Protein AF-A0A2D4MGD4-F1 (afdb_monomer)

Secondary structure (DSSP, 8-state):
--SHHHHHHHHHHT-HHHHHHHHTSSSHHHHHHHHHHHHHHTTHHIIIIIHHHHHHHHHTHHHH--SSHHHHHHHHS-SS--GGGHHHHHHHHHSPTTHHHHHHHHHHHHHHHHHHHHHHHHHHHIIIIIIIIII-TT--HHHHHHHHHHHHHHHHHHHHHHHHHHHHHSTT-HHHHHHHH-

pLDDT: mean 83.29, std 11.33, range [44.53, 95.69]

Organism: NCBI:txid129469

InterPro domains:
  IPR001734 Sodium/solute symporter [PF00474] (2-181)
  IPR001734 Sodium/solute symporter [PS50283] (1-182)
  IPR001734 Sodium/solute symporter [TIGR00813] (1-181)
  IPR038377 Sodium/glucose symporter superfamily [G3DSA:1.20.1730.10] (1-182)

Mean predicted aligned error: 7.69 Å

Foldseek 3Di:
DPPVVVVVCCVCPVPLLNVVVLVPDPDVVRSVVVVVVVVVCVVVCCVPPVVQLVVLCVVPVQLWPDPAQVSQCVRCVFSQTDSVCSVLVSLVPPPDPPVSVVVVVVVVVVVVVVLVSVLLSVLVCCLVVPCCPPPNVPDDPVRSVVSSVVSSVVVVVVVVVCVVVVCPPHRPPVVVVVVVVD

Solvent-accessible surface area (backbone atoms only — not comparable to full-atom values): 10070 Å² total; per-residue (Å²): 131,75,64,65,57,56,54,46,49,41,53,64,70,65,30,56,60,50,42,50,60,48,70,69,36,94,41,72,70,56,31,55,50,49,53,53,50,49,58,59,56,62,58,45,52,53,65,72,47,50,47,53,35,56,50,26,49,68,78,38,36,88,74,38,58,59,90,46,49,72,58,21,38,75,70,61,73,14,54,68,40,32,70,84,51,30,54,62,52,43,44,68,74,73,43,57,88,67,58,36,57,51,52,53,50,50,51,53,51,51,51,50,56,51,50,53,44,51,44,52,38,53,22,47,48,45,35,53,66,41,41,30,65,74,76,36,77,84,64,49,75,70,54,46,54,50,53,24,54,52,46,36,55,53,50,52,54,52,53,62,68,44,49,64,57,53,51,70,75,57,21,59,45,63,72,58,55,53,62,77,75,105

Nearest PDB structures (foldseek):
  8hg7-assembly1_A  TM=9.434E-01  e=9.161E-12  Homo sapiens
  8hez-assembly1_A  TM=9.471E-01  e=4.199E-11  Homo sapiens
  8hb0-assembly1_A  TM=9.474E-01  e=4.700E-11  Homo sapiens
  7ynk-assembly1_A  TM=8.479E-01  e=3.969E-11  Homo sapiens
  8hin-assembly1_A  TM=8.269E-01  e=1.297E-10  Homo sapiens

Sequence (182 aa):
ILGQTPASVWYWCADQVIVQRVLAAKNIAHAKGSTLMAGFLKLLPMFLIVVPGMISRILFADDIVCINPEHCMKVCGSRAGCSNIAYPRLVMNLVPVGLRGLMMAVMIAALMSDLDSIFNSASTIFTLDIYKLLIRKNASSRELMIVGRVFVAFMVVISIAWVPIIVEMQGGQMYLYIQEVA

Structure (mmCIF, N/CA/C/O backbone):
data_AF-A0A2D4MGD4-F1
#
_entry.id   AF-A0A2D4MGD4-F1
#
loop_
_atom_site.group_PDB
_atom_site.id
_atom_site.type_symbol
_atom_site.label_atom_id
_atom_site.label_alt_id
_atom_site.label_comp_id
_atom_site.label_asym_id
_atom_site.label_entity_id
_atom_site.label_seq_id
_atom_site.pdbx_PDB_ins_code
_atom_site.Cartn_x
_atom_site.Cartn_y
_atom_site.Cartn_z
_atom_site.occupancy
_atom_site.B_iso_or_equiv
_atom_site.auth_seq_id
_atom_site.auth_comp_id
_atom_site.auth_asym_id
_atom_site.auth_atom_id
_atom_site.pdbx_PDB_model_num
ATOM 1 N N . ILE A 1 1 ? 7.289 22.714 0.660 1.00 44.53 1 ILE A N 1
ATOM 2 C CA . ILE A 1 1 ? 8.012 22.783 1.959 1.00 44.53 1 ILE A CA 1
ATOM 3 C C . ILE A 1 1 ? 7.088 22.453 3.137 1.00 44.53 1 ILE A C 1
ATOM 5 O O . ILE A 1 1 ? 7.483 21.650 3.964 1.00 44.53 1 ILE A O 1
ATOM 9 N N . LEU A 1 2 ? 5.846 22.959 3.170 1.00 45.75 2 LEU A N 1
ATOM 10 C CA . LEU A 1 2 ? 4.841 22.587 4.185 1.00 45.75 2 LEU A CA 1
ATOM 11 C C . LEU A 1 2 ? 3.841 21.495 3.752 1.00 45.75 2 LEU A C 1
ATOM 13 O O . LEU A 1 2 ? 2.960 21.188 4.527 1.00 45.75 2 LEU A O 1
ATOM 17 N N . GLY A 1 3 ? 3.918 20.934 2.537 1.00 54.75 3 GLY A N 1
ATOM 18 C CA . GLY A 1 3 ? 2.903 19.986 2.030 1.00 54.75 3 GLY A CA 1
ATOM 19 C C . GLY A 1 3 ? 3.168 18.516 2.373 1.00 54.75 3 GLY A C 1
ATOM 20 O O . GLY A 1 3 ? 2.266 17.795 2.782 1.00 54.75 3 GLY A O 1
ATOM 21 N N . GLN A 1 4 ? 4.426 18.067 2.283 1.00 66.88 4 GLN A N 1
ATOM 22 C CA . GLN A 1 4 ? 4.761 16.679 2.625 1.00 66.88 4 GLN A CA 1
ATOM 23 C C . GLN A 1 4 ? 4.783 16.411 4.131 1.00 66.88 4 GLN A C 1
ATOM 25 O O . GLN A 1 4 ? 4.581 15.272 4.540 1.00 66.88 4 GLN A O 1
ATOM 30 N N . THR A 1 5 ? 5.017 17.421 4.972 1.00 75.31 5 THR A N 1
ATOM 31 C CA . THR A 1 5 ? 5.070 17.233 6.427 1.00 75.31 5 THR A CA 1
ATOM 32 C C . THR A 1 5 ? 3.690 16.929 7.037 1.00 75.31 5 THR A C 1
ATOM 34 O O . THR A 1 5 ? 3.618 15.943 7.767 1.00 75.31 5 THR A O 1
ATOM 37 N N . PRO A 1 6 ? 2.580 17.625 6.701 1.00 81.56 6 PRO A N 1
ATOM 38 C CA . PRO A 1 6 ? 1.227 17.229 7.092 1.00 81.56 6 PRO A CA 1
ATOM 39 C C . PRO A 1 6 ? 0.839 15.849 6.573 1.00 81.56 6 PRO A C 1
ATOM 41 O O . PRO A 1 6 ? 0.362 15.036 7.357 1.00 81.56 6 PRO A O 1
ATOM 44 N N . ALA A 1 7 ? 1.105 15.552 5.296 1.00 80.06 7 ALA A N 1
ATOM 45 C CA . ALA A 1 7 ? 0.808 14.243 4.716 1.00 80.06 7 ALA A CA 1
ATOM 46 C C . ALA A 1 7 ? 1.576 13.118 5.428 1.00 80.06 7 ALA A C 1
ATOM 48 O O . ALA A 1 7 ? 1.026 12.055 5.702 1.00 80.06 7 ALA A O 1
ATOM 49 N N . SER A 1 8 ? 2.832 13.373 5.807 1.00 82.56 8 SER A N 1
ATOM 50 C CA . SER A 1 8 ? 3.635 12.428 6.587 1.00 82.56 8 SER A CA 1
ATOM 51 C C . SER A 1 8 ? 3.080 12.245 7.997 1.00 82.56 8 SER A C 1
ATOM 53 O O . SER A 1 8 ? 2.970 11.117 8.462 1.00 82.56 8 SER A O 1
ATOM 55 N N . VAL A 1 9 ? 2.707 13.327 8.687 1.00 86.00 9 VAL A N 1
ATOM 56 C CA . VAL A 1 9 ? 2.106 13.231 10.028 1.00 86.00 9 VAL A CA 1
ATOM 57 C C . VAL A 1 9 ? 0.782 12.475 9.967 1.00 86.00 9 VAL A C 1
ATOM 59 O O . VAL A 1 9 ? 0.551 11.603 10.798 1.00 86.00 9 VAL A O 1
ATOM 62 N N . TRP A 1 10 ? -0.055 12.745 8.966 1.00 87.19 10 TRP A N 1
ATOM 63 C CA . TRP A 1 10 ? -1.290 12.001 8.744 1.00 87.19 10 TRP A CA 1
ATOM 64 C C . TRP A 1 10 ? -1.007 10.513 8.510 1.00 87.19 10 TRP A C 1
ATOM 66 O O . TRP A 1 10 ? -1.532 9.670 9.233 1.00 87.19 10 TRP A O 1
ATOM 76 N N . TYR A 1 11 ? -0.095 10.187 7.593 1.00 85.75 11 TYR A N 1
ATOM 77 C CA . TYR A 1 11 ? 0.257 8.804 7.284 1.00 85.75 11 TYR A CA 1
ATOM 78 C C . TYR A 1 11 ? 0.806 8.052 8.507 1.00 85.75 11 TYR A C 1
ATOM 80 O O . TYR A 1 11 ? 0.412 6.926 8.767 1.00 85.75 11 TYR A O 1
ATOM 88 N N . TRP A 1 12 ? 1.693 8.656 9.304 1.00 86.06 12 TRP A N 1
ATOM 89 C CA . TRP A 1 12 ? 2.335 7.957 10.427 1.00 86.06 12 TRP A CA 1
ATOM 90 C C . TRP A 1 12 ? 1.532 7.969 11.731 1.00 86.06 12 TRP A C 1
ATOM 92 O O . TRP A 1 12 ? 1.707 7.062 12.546 1.00 86.06 12 TRP A O 1
ATOM 102 N N . CYS A 1 13 ? 0.688 8.979 11.947 1.00 86.50 13 CYS A N 1
ATOM 103 C CA . CYS A 1 13 ? -0.013 9.175 13.219 1.00 86.50 13 CYS A CA 1
ATOM 104 C C . CYS A 1 13 ? -1.528 8.967 13.131 1.00 86.50 13 CYS A C 1
ATOM 106 O O . CYS A 1 13 ? -2.144 8.714 14.164 1.00 86.50 13 CYS A O 1
ATOM 108 N N . ALA A 1 14 ? -2.129 9.102 11.947 1.00 86.94 14 ALA A N 1
ATOM 109 C CA . ALA A 1 14 ? -3.576 9.006 11.751 1.00 86.94 14 ALA A CA 1
ATOM 110 C C . ALA A 1 14 ? -3.993 7.817 10.873 1.00 86.94 14 ALA A C 1
ATOM 112 O O . ALA A 1 14 ? -5.154 7.414 10.932 1.00 86.94 14 ALA A O 1
ATOM 113 N N . ASP A 1 15 ? -3.075 7.220 10.104 1.00 89.56 15 ASP A N 1
ATOM 114 C CA . ASP A 1 15 ? -3.372 5.981 9.388 1.00 89.56 15 ASP A CA 1
ATOM 115 C C . ASP A 1 15 ? -3.532 4.824 10.376 1.00 89.56 15 ASP A C 1
ATOM 117 O O . ASP A 1 15 ? -2.604 4.395 11.077 1.00 89.56 15 ASP A O 1
ATOM 121 N N . GLN A 1 16 ? -4.744 4.287 10.389 1.00 88.06 16 GLN A N 1
ATOM 122 C CA . GLN A 1 16 ? -5.137 3.208 11.266 1.00 88.06 16 GLN A CA 1
ATOM 123 C C . GLN A 1 16 ? -4.294 1.940 11.056 1.00 88.06 16 GLN A C 1
ATOM 125 O O . GLN A 1 16 ? -4.040 1.222 12.025 1.00 88.06 16 GLN A O 1
ATOM 130 N N . VAL A 1 17 ? -3.776 1.678 9.850 1.00 90.56 17 VAL A N 1
ATOM 131 C CA . VAL A 1 17 ? -2.896 0.520 9.606 1.00 90.56 17 VAL A CA 1
ATOM 132 C C . VAL A 1 17 ? -1.622 0.606 10.453 1.00 90.56 17 VAL A C 1
ATOM 134 O O . VAL A 1 17 ? -1.156 -0.396 11.003 1.00 90.56 17 VAL A O 1
ATOM 137 N N . ILE A 1 18 ? -1.054 1.805 10.586 1.00 90.50 18 ILE A N 1
ATOM 138 C CA . ILE A 1 18 ? 0.187 2.031 11.335 1.00 90.50 18 ILE A CA 1
ATOM 139 C C . ILE A 1 18 ? -0.103 2.112 12.829 1.00 90.50 18 ILE A C 1
ATOM 141 O O . ILE A 1 18 ? 0.577 1.456 13.626 1.00 90.50 18 ILE A O 1
ATOM 145 N N . VAL A 1 19 ? -1.141 2.858 13.207 1.00 90.88 19 VAL A N 1
ATOM 146 C CA . VA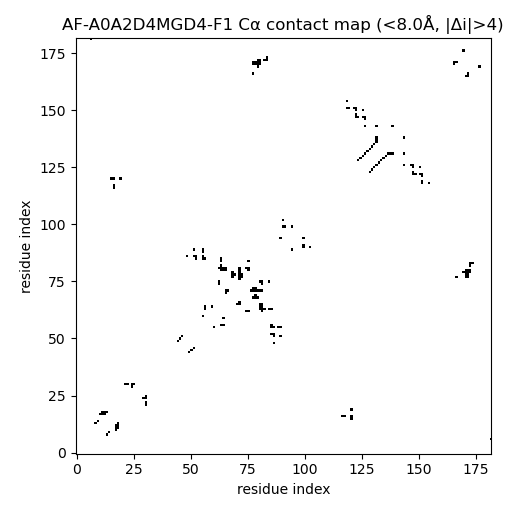L A 1 19 ? -1.548 3.026 14.607 1.00 90.88 19 VAL A CA 1
ATOM 147 C C . VAL A 1 19 ? -1.856 1.671 15.249 1.00 90.88 19 VAL A C 1
ATOM 149 O O . VAL A 1 19 ? -1.366 1.388 16.344 1.00 90.88 19 VAL A O 1
ATOM 152 N N . GLN A 1 20 ? -2.564 0.778 14.550 1.00 90.06 20 GLN A N 1
ATOM 153 C CA . GLN A 1 20 ? -2.864 -0.567 15.054 1.00 90.06 20 GLN A CA 1
ATOM 154 C C . GLN A 1 20 ? -1.606 -1.391 15.357 1.00 90.06 20 GLN A C 1
ATOM 156 O O . GLN A 1 20 ? -1.559 -2.082 16.376 1.00 90.06 20 GLN A O 1
ATOM 161 N N . ARG A 1 21 ? -0.558 -1.293 14.527 1.00 90.31 21 ARG A N 1
ATOM 162 C CA . ARG A 1 21 ? 0.711 -2.012 14.751 1.00 90.31 21 ARG A CA 1
ATOM 163 C C . ARG A 1 21 ? 1.438 -1.517 16.003 1.00 90.31 21 ARG A C 1
ATOM 165 O O . ARG A 1 21 ? 2.057 -2.314 16.704 1.00 90.31 21 ARG A O 1
ATOM 172 N N . VAL A 1 22 ? 1.346 -0.221 16.302 1.00 91.31 22 VAL A N 1
ATOM 173 C CA . VAL A 1 22 ? 1.932 0.373 17.514 1.00 91.31 22 VAL A CA 1
ATOM 174 C C . VAL A 1 22 ? 1.118 0.004 18.758 1.00 91.31 22 VAL A C 1
ATOM 176 O O . VAL A 1 22 ? 1.705 -0.336 19.784 1.00 91.31 22 VAL A O 1
ATOM 179 N N . LEU A 1 23 ? -0.216 0.005 18.667 1.00 90.12 23 LEU A N 1
ATOM 180 C CA . LEU A 1 23 ? -1.110 -0.379 19.769 1.00 90.12 23 LEU A CA 1
ATOM 181 C C . LEU A 1 23 ? -1.030 -1.873 20.116 1.00 90.12 23 LEU A C 1
ATOM 183 O O . LEU A 1 23 ? -1.233 -2.244 21.269 1.00 90.12 23 LEU A O 1
ATOM 187 N N . ALA A 1 24 ? -0.697 -2.723 19.143 1.00 91.25 24 ALA A N 1
ATOM 188 C CA . ALA A 1 24 ? -0.462 -4.149 19.358 1.00 91.25 24 ALA A CA 1
ATOM 189 C C . ALA A 1 24 ? 0.904 -4.459 20.008 1.00 91.25 24 ALA A C 1
ATOM 191 O O . ALA A 1 24 ? 1.195 -5.618 20.316 1.00 91.25 24 ALA A O 1
ATOM 192 N N . ALA A 1 25 ? 1.769 -3.458 20.213 1.00 92.62 25 ALA A N 1
ATOM 193 C CA . ALA A 1 25 ? 3.065 -3.663 20.846 1.00 92.62 25 ALA A CA 1
ATOM 194 C C . ALA A 1 25 ? 2.911 -4.026 22.331 1.00 92.62 25 ALA A C 1
ATOM 196 O O . ALA A 1 25 ? 2.132 -3.424 23.063 1.00 92.62 25 ALA A O 1
ATOM 197 N N . LYS A 1 26 ? 3.738 -4.967 22.804 1.00 92.56 26 LYS A N 1
ATOM 198 C CA . LYS A 1 26 ? 3.681 -5.468 24.187 1.00 92.56 26 LYS A CA 1
ATOM 199 C C . LYS A 1 26 ? 3.845 -4.364 25.239 1.00 92.56 26 LYS A C 1
ATOM 201 O O . LYS A 1 26 ? 3.155 -4.387 26.245 1.00 92.56 26 LYS A O 1
ATOM 206 N N . ASN A 1 27 ? 4.776 -3.434 25.008 1.00 95.69 27 ASN A N 1
ATOM 207 C CA . ASN A 1 27 ? 5.129 -2.345 25.923 1.00 95.69 27 ASN A CA 1
ATOM 208 C C . ASN A 1 27 ? 5.481 -1.075 25.131 1.00 95.69 27 ASN A C 1
ATOM 210 O O . ASN A 1 27 ? 5.949 -1.159 23.993 1.00 95.69 27 ASN A O 1
ATOM 214 N N . ILE A 1 28 ? 5.416 0.093 25.782 1.00 94.00 28 ILE A N 1
ATOM 215 C CA . ILE A 1 28 ? 5.813 1.388 25.192 1.00 94.00 28 ILE A CA 1
ATOM 216 C C . ILE A 1 28 ? 7.276 1.380 24.719 1.00 94.00 28 ILE A C 1
ATOM 218 O O . ILE A 1 28 ? 7.596 1.970 23.691 1.00 94.00 28 ILE A O 1
ATOM 222 N N . ALA A 1 29 ? 8.173 0.689 25.430 1.00 95.25 29 ALA A N 1
ATOM 223 C CA . ALA A 1 29 ? 9.570 0.557 25.011 1.00 95.25 29 ALA A CA 1
ATOM 224 C C . ALA A 1 29 ? 9.704 -0.178 23.663 1.00 95.25 29 ALA A C 1
ATOM 226 O O . ALA A 1 29 ? 10.466 0.258 22.803 1.00 95.25 29 ALA A O 1
ATOM 227 N N . HIS A 1 30 ? 8.919 -1.241 23.443 1.00 94.25 30 HIS A N 1
ATOM 228 C CA . HIS A 1 30 ? 8.889 -1.952 22.162 1.00 94.25 30 HIS A CA 1
ATOM 229 C C . HIS A 1 30 ? 8.244 -1.113 21.060 1.00 94.25 30 HIS A C 1
ATOM 231 O O . HIS A 1 30 ? 8.753 -1.117 19.945 1.00 94.25 30 HIS A O 1
ATOM 237 N N . ALA A 1 31 ? 7.187 -0.359 21.374 1.00 93.62 31 ALA A N 1
ATOM 238 C CA . ALA A 1 31 ? 6.571 0.583 20.442 1.00 93.62 31 ALA A CA 1
ATOM 239 C C . ALA A 1 31 ? 7.555 1.675 19.986 1.00 93.62 31 ALA A C 1
ATOM 241 O O . ALA A 1 31 ? 7.686 1.937 18.797 1.00 93.62 31 ALA A O 1
ATOM 242 N N . LYS A 1 32 ? 8.304 2.286 20.913 1.00 92.25 32 LYS A N 1
ATOM 243 C CA . LYS A 1 32 ? 9.331 3.289 20.577 1.00 92.25 32 LYS A CA 1
ATOM 244 C C . LYS A 1 32 ? 10.503 2.681 19.804 1.00 92.25 32 LYS A C 1
ATOM 246 O O . LYS A 1 32 ? 11.010 3.287 18.867 1.00 92.25 32 LYS A O 1
ATOM 251 N N . GLY A 1 33 ? 10.937 1.482 20.191 1.00 94.19 33 GLY A N 1
ATOM 252 C CA . GLY A 1 33 ? 11.991 0.763 19.477 1.00 94.19 33 GLY A CA 1
ATOM 253 C C . GLY A 1 33 ? 11.582 0.402 18.048 1.00 94.19 33 GLY A C 1
ATOM 254 O O . GLY A 1 33 ? 12.377 0.576 17.126 1.00 94.19 33 GLY A O 1
ATOM 255 N N . SER A 1 34 ? 10.337 -0.046 17.843 1.00 92.69 34 SER A N 1
ATOM 256 C CA . SER A 1 34 ? 9.832 -0.406 16.516 1.00 92.69 34 SER A CA 1
ATOM 257 C C . SER A 1 34 ? 9.672 0.810 15.610 1.00 92.69 34 SER A C 1
ATOM 259 O O . SER A 1 34 ? 10.029 0.717 14.437 1.00 92.69 34 SER A O 1
ATOM 261 N N . THR A 1 35 ? 9.223 1.960 16.126 1.00 91.25 35 THR A N 1
ATOM 262 C CA . THR A 1 35 ? 9.120 3.187 15.320 1.00 91.25 35 THR A CA 1
ATOM 263 C C . THR A 1 35 ? 10.487 3.738 14.920 1.00 91.25 35 THR A C 1
ATOM 265 O O . THR A 1 35 ? 10.664 4.118 13.763 1.00 91.25 35 THR A O 1
ATOM 268 N N . LEU A 1 36 ? 11.481 3.715 15.817 1.00 93.38 36 LEU A N 1
ATOM 269 C CA . LEU A 1 36 ? 12.858 4.106 15.483 1.00 93.38 36 LEU A CA 1
ATOM 270 C C . LEU A 1 36 ? 13.477 3.169 14.437 1.00 93.38 36 LEU A C 1
ATOM 272 O O . LEU A 1 36 ? 14.048 3.636 13.450 1.00 93.38 36 LEU A O 1
ATOM 276 N N . MET A 1 37 ? 13.318 1.855 14.616 1.00 93.81 37 MET A N 1
ATOM 277 C CA . MET A 1 37 ? 13.792 0.862 13.649 1.00 93.81 37 MET A CA 1
ATOM 278 C C . MET A 1 37 ? 13.104 1.032 12.289 1.00 93.81 37 MET A C 1
ATOM 280 O O . MET A 1 37 ? 13.767 1.009 11.254 1.00 93.81 37 MET A O 1
ATOM 284 N N . ALA A 1 38 ? 11.787 1.251 12.272 1.00 91.00 38 ALA A N 1
ATOM 285 C CA . ALA A 1 38 ? 11.036 1.491 11.043 1.00 91.00 38 ALA A CA 1
ATOM 286 C C . ALA A 1 38 ? 11.523 2.754 10.317 1.00 91.00 38 ALA A C 1
ATOM 288 O O . ALA A 1 38 ? 11.686 2.721 9.097 1.00 91.00 38 ALA A O 1
ATOM 289 N N . GLY A 1 39 ? 11.807 3.833 11.055 1.00 90.44 39 GLY A N 1
ATOM 290 C CA . GLY A 1 39 ? 12.395 5.055 10.504 1.00 90.44 39 GLY A CA 1
ATOM 291 C C . GLY A 1 39 ? 13.755 4.806 9.849 1.00 90.44 39 GLY A C 1
ATOM 292 O O . GLY A 1 39 ? 13.976 5.236 8.719 1.00 90.44 39 GLY A O 1
ATOM 293 N N . PHE A 1 40 ? 14.633 4.043 10.508 1.00 93.06 40 PHE A N 1
ATOM 294 C CA . PHE A 1 40 ? 15.937 3.673 9.953 1.00 93.06 40 PHE A CA 1
ATOM 295 C C . PHE A 1 40 ? 15.812 2.804 8.690 1.00 93.06 40 PHE A C 1
ATOM 297 O O . PHE A 1 40 ? 16.420 3.104 7.662 1.00 93.06 40 PHE A O 1
ATOM 304 N N . LEU A 1 41 ? 14.971 1.765 8.720 1.00 93.06 41 LEU A N 1
ATOM 305 C CA . LEU A 1 41 ? 14.749 0.881 7.568 1.00 93.06 41 LEU A CA 1
ATOM 306 C C . LEU A 1 41 ? 14.118 1.610 6.373 1.00 93.06 41 LEU A C 1
ATOM 308 O O . LEU A 1 41 ? 14.313 1.193 5.231 1.00 93.06 41 LEU A O 1
ATOM 312 N N . LYS A 1 42 ? 13.410 2.724 6.596 1.00 88.88 42 LYS A N 1
ATOM 313 C CA . LYS A 1 42 ? 12.821 3.549 5.528 1.00 88.88 42 LYS A CA 1
ATOM 314 C C . LYS A 1 42 ? 13.865 4.260 4.657 1.00 88.88 42 LYS A C 1
ATOM 316 O O . LYS A 1 42 ? 13.510 4.764 3.594 1.00 88.88 42 LYS A O 1
ATOM 321 N N . LEU A 1 43 ? 15.139 4.258 5.054 1.00 90.56 43 LEU A N 1
ATOM 322 C CA . LEU A 1 43 ? 16.243 4.710 4.204 1.00 90.56 43 LEU A CA 1
ATOM 323 C C . LEU A 1 43 ? 16.557 3.705 3.079 1.00 90.56 43 LEU A C 1
ATOM 325 O O . LEU A 1 43 ? 17.037 4.098 2.018 1.00 90.56 43 LEU A O 1
ATOM 329 N N . LEU A 1 44 ? 16.253 2.415 3.272 1.00 92.25 44 LEU A N 1
ATOM 330 C CA . LEU A 1 44 ? 16.592 1.350 2.320 1.00 92.25 44 LEU A CA 1
ATOM 331 C C . LEU A 1 44 ? 15.838 1.421 0.980 1.00 92.25 44 LEU A C 1
ATOM 333 O O . LEU A 1 44 ? 16.489 1.228 -0.047 1.00 92.25 44 LEU A O 1
ATOM 337 N N . PRO A 1 45 ? 14.519 1.711 0.919 1.00 89.94 45 PRO A N 1
ATOM 338 C CA . PRO A 1 45 ? 13.783 1.821 -0.343 1.00 89.94 45 PRO A CA 1
ATOM 339 C C . PRO A 1 45 ? 14.412 2.769 -1.368 1.00 89.94 45 PRO A C 1
ATOM 341 O O . PRO A 1 45 ? 14.333 2.506 -2.567 1.00 89.94 45 PRO A O 1
ATOM 344 N N . MET A 1 46 ? 15.084 3.834 -0.921 1.00 88.75 46 MET A N 1
ATOM 345 C CA . MET A 1 46 ? 15.802 4.732 -1.827 1.00 88.75 46 MET A CA 1
ATOM 346 C C . MET A 1 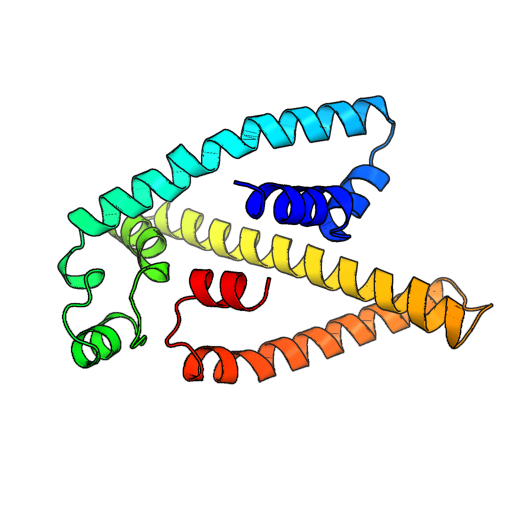46 ? 16.879 3.976 -2.622 1.00 88.75 46 MET A C 1
ATOM 348 O O . MET A 1 46 ? 16.959 4.087 -3.843 1.00 88.75 46 MET A O 1
ATOM 352 N N . PHE A 1 47 ? 17.666 3.139 -1.950 1.00 90.44 47 PHE A N 1
ATOM 353 C CA . PHE A 1 47 ? 18.746 2.381 -2.581 1.00 90.44 47 PHE A CA 1
ATOM 354 C C . PHE A 1 47 ? 18.261 1.101 -3.269 1.00 90.44 47 PHE A C 1
ATOM 356 O O . PHE A 1 47 ? 18.811 0.718 -4.294 1.00 90.44 47 PHE A O 1
ATOM 363 N N . LEU A 1 48 ? 17.235 0.439 -2.728 1.00 87.62 48 LEU A N 1
ATOM 364 C CA . LEU A 1 48 ? 16.786 -0.874 -3.207 1.00 87.62 48 LEU A CA 1
ATOM 365 C C . LEU A 1 48 ? 15.677 -0.812 -4.262 1.00 87.62 48 LEU A C 1
ATOM 367 O O . LEU A 1 48 ? 15.492 -1.779 -4.998 1.00 87.62 48 LEU A O 1
ATOM 371 N N . ILE A 1 49 ? 14.926 0.289 -4.333 1.00 86.50 49 ILE A N 1
ATOM 372 C CA . ILE A 1 49 ? 13.774 0.423 -5.236 1.00 86.50 49 ILE A CA 1
ATOM 373 C C . ILE A 1 49 ? 13.991 1.583 -6.206 1.00 86.50 49 ILE A C 1
ATOM 375 O O . ILE A 1 49 ? 13.917 1.381 -7.419 1.00 86.50 49 ILE A O 1
ATOM 379 N N . VAL A 1 50 ? 14.309 2.783 -5.703 1.00 87.44 50 VAL A N 1
ATOM 380 C CA . VAL A 1 50 ? 14.428 3.980 -6.556 1.00 87.44 50 VAL A CA 1
ATOM 381 C C . VAL A 1 50 ? 15.641 3.887 -7.479 1.00 87.44 50 VAL A C 1
ATOM 383 O O . VAL A 1 50 ? 15.493 4.049 -8.690 1.00 87.44 50 VAL A O 1
ATOM 386 N N . VAL A 1 51 ? 16.827 3.571 -6.945 1.00 88.69 51 VAL A N 1
ATOM 387 C CA . VAL A 1 51 ? 18.049 3.449 -7.761 1.00 88.69 51 VAL A CA 1
ATOM 388 C C . VAL A 1 51 ? 17.906 2.379 -8.860 1.00 88.69 51 VAL A C 1
ATOM 390 O O . VAL A 1 51 ? 18.120 2.722 -10.025 1.00 88.69 51 VAL A O 1
ATOM 393 N N . PRO A 1 52 ? 17.462 1.135 -8.580 1.00 86.25 52 PRO A N 1
ATOM 394 C CA . PRO A 1 52 ? 17.205 0.151 -9.633 1.00 86.25 52 PRO A CA 1
ATOM 395 C C . PRO A 1 52 ? 16.131 0.588 -10.632 1.00 86.25 52 PRO A C 1
ATOM 397 O O . PRO A 1 52 ? 16.267 0.317 -11.823 1.00 86.25 52 PRO A O 1
ATOM 400 N N . GLY A 1 53 ? 15.095 1.307 -10.187 1.00 85.12 53 GLY A N 1
ATOM 401 C CA . GLY A 1 53 ? 14.088 1.886 -11.080 1.00 85.12 53 GLY A CA 1
ATOM 402 C C . GLY A 1 53 ? 14.683 2.883 -12.081 1.00 85.12 53 GLY A C 1
ATOM 403 O O . GLY A 1 53 ? 14.364 2.828 -13.269 1.00 85.12 53 GLY A O 1
ATOM 404 N N . MET A 1 54 ? 15.601 3.746 -11.633 1.00 85.75 54 MET A N 1
ATOM 405 C CA . MET A 1 54 ? 16.311 4.678 -12.519 1.00 85.75 54 MET A CA 1
ATOM 406 C C . MET A 1 54 ? 17.269 3.960 -13.475 1.00 85.75 54 MET A C 1
ATOM 408 O O . MET A 1 54 ? 17.324 4.310 -14.652 1.00 85.75 54 MET A O 1
ATOM 412 N N . ILE A 1 55 ? 17.986 2.935 -12.999 1.00 86.19 55 ILE A N 1
ATOM 413 C CA . ILE A 1 55 ? 18.866 2.110 -13.844 1.00 86.19 55 ILE A CA 1
ATOM 414 C C . ILE A 1 55 ? 18.048 1.406 -14.935 1.00 86.19 55 ILE A C 1
ATOM 416 O O . ILE A 1 55 ? 18.450 1.398 -16.097 1.00 86.19 55 ILE A O 1
ATOM 420 N N . SER A 1 56 ? 16.872 0.878 -14.581 1.00 83.94 56 SER A N 1
ATOM 421 C CA . SER A 1 56 ? 15.961 0.211 -15.518 1.00 83.94 56 SER A CA 1
ATOM 422 C C . SER A 1 56 ? 15.571 1.121 -16.687 1.00 83.94 56 SER A C 1
ATOM 424 O O . SER A 1 56 ? 15.581 0.679 -17.832 1.00 83.94 56 SER A O 1
ATOM 426 N N . ARG A 1 57 ? 15.341 2.418 -16.434 1.00 78.75 57 ARG A N 1
ATOM 427 C CA . ARG A 1 57 ? 15.015 3.404 -17.481 1.00 78.75 57 ARG A CA 1
ATOM 428 C C . ARG A 1 57 ? 16.121 3.573 -18.529 1.00 78.75 57 ARG A C 1
ATOM 430 O O . ARG A 1 57 ? 15.814 3.891 -19.672 1.00 78.75 57 ARG A O 1
ATOM 437 N N . ILE A 1 58 ? 17.384 3.396 -18.142 1.00 83.56 58 ILE A N 1
ATOM 438 C CA . ILE A 1 58 ? 18.531 3.500 -19.055 1.00 83.56 58 ILE A CA 1
ATOM 439 C C . ILE A 1 58 ? 18.751 2.167 -19.778 1.00 83.56 58 ILE A C 1
ATOM 441 O O . ILE A 1 58 ? 19.007 2.154 -20.977 1.00 83.56 58 ILE A O 1
ATOM 445 N N . LEU A 1 59 ? 18.637 1.047 -19.058 1.00 83.38 59 LEU A N 1
ATOM 446 C CA . LEU A 1 59 ? 18.925 -0.285 -19.593 1.00 83.38 59 LEU A CA 1
ATOM 447 C C . LEU A 1 59 ? 17.826 -0.812 -20.531 1.00 83.38 59 LEU A C 1
ATOM 449 O O . LEU A 1 59 ? 18.122 -1.532 -21.478 1.00 83.38 59 LEU A O 1
ATOM 453 N N . PHE A 1 60 ? 16.570 -0.441 -20.277 1.00 79.81 60 PHE A N 1
ATOM 454 C CA . PHE A 1 60 ? 15.393 -0.849 -21.048 1.00 79.81 60 PHE A CA 1
ATOM 455 C C . PHE A 1 60 ? 14.653 0.381 -21.582 1.00 79.81 60 PHE A C 1
ATOM 457 O O . PHE A 1 60 ? 13.452 0.548 -21.367 1.00 79.81 60 PHE A O 1
ATOM 464 N N . ALA A 1 61 ? 15.390 1.268 -22.254 1.00 73.50 61 ALA A N 1
ATOM 465 C CA . ALA A 1 61 ? 14.836 2.502 -22.800 1.00 73.50 61 ALA A CA 1
ATOM 466 C C . ALA A 1 61 ? 13.683 2.228 -23.780 1.00 73.50 61 ALA A C 1
ATOM 468 O O . ALA A 1 61 ? 12.645 2.870 -23.673 1.00 73.50 61 ALA A O 1
ATOM 469 N N . ASP A 1 62 ? 13.811 1.220 -24.645 1.00 68.56 62 ASP A N 1
ATOM 470 C CA . ASP A 1 62 ? 12.793 0.892 -25.653 1.00 68.56 62 ASP A CA 1
ATOM 471 C C . ASP A 1 62 ? 11.484 0.349 -25.049 1.00 68.56 62 ASP A C 1
ATOM 473 O O . ASP A 1 62 ? 10.408 0.576 -25.595 1.00 68.56 62 ASP A O 1
ATOM 477 N N . ASP A 1 63 ? 11.557 -0.319 -23.891 1.00 67.62 63 ASP A N 1
ATOM 478 C CA . ASP A 1 63 ? 10.388 -0.901 -23.214 1.00 67.62 63 ASP A CA 1
ATOM 479 C C . ASP A 1 63 ? 9.722 0.078 -22.218 1.00 67.62 63 ASP A C 1
ATOM 481 O O . ASP A 1 63 ? 8.567 -0.106 -21.828 1.00 67.62 63 ASP A O 1
ATOM 485 N N . ILE A 1 64 ? 10.455 1.090 -21.734 1.00 68.94 64 ILE A N 1
ATOM 486 C CA . ILE A 1 64 ? 10.026 1.946 -20.609 1.00 68.94 64 ILE A CA 1
ATOM 487 C C . ILE A 1 64 ? 9.826 3.407 -21.036 1.00 68.94 64 ILE A C 1
ATOM 489 O O . ILE A 1 64 ? 8.993 4.111 -20.452 1.00 68.94 64 ILE A O 1
ATOM 493 N N . VAL A 1 65 ? 10.563 3.891 -22.039 1.00 67.75 65 VAL A N 1
ATOM 494 C CA . VAL A 1 65 ? 10.465 5.275 -22.517 1.00 67.75 65 VAL A CA 1
ATOM 495 C C . VAL A 1 65 ? 9.346 5.381 -23.547 1.00 67.75 65 VAL A C 1
ATOM 497 O O . VAL A 1 65 ? 9.492 5.037 -24.714 1.00 67.75 65 VAL A O 1
ATOM 500 N N . CYS A 1 66 ? 8.212 5.929 -23.116 1.00 67.12 66 CYS A N 1
ATOM 501 C CA . CYS A 1 66 ? 7.125 6.262 -24.026 1.00 67.12 66 CYS A CA 1
ATOM 502 C C . CYS A 1 66 ? 7.412 7.582 -24.742 1.00 67.12 66 CYS A C 1
ATOM 504 O O . CYS A 1 66 ? 7.367 8.646 -24.128 1.00 67.12 66 CYS A O 1
ATOM 506 N N . ILE A 1 67 ? 7.678 7.503 -26.047 1.00 69.12 67 ILE A N 1
ATOM 507 C CA . ILE A 1 67 ? 7.800 8.677 -26.925 1.00 69.12 67 ILE A CA 1
ATOM 508 C C . ILE A 1 67 ? 6.407 9.129 -27.394 1.00 69.12 67 ILE A C 1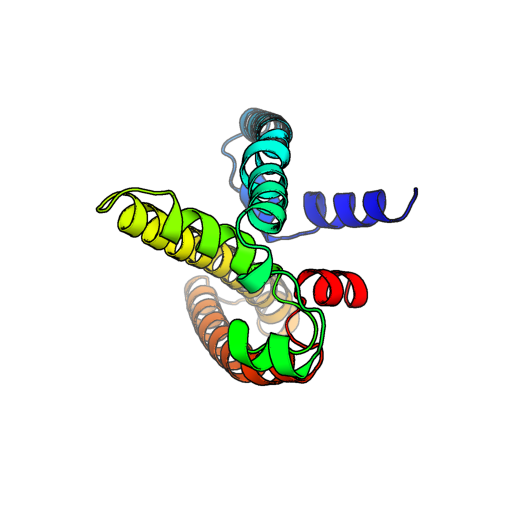
ATOM 510 O O . ILE A 1 67 ? 6.129 10.322 -27.412 1.00 69.12 67 ILE A O 1
ATOM 514 N N . ASN A 1 68 ? 5.517 8.172 -27.710 1.00 69.25 68 ASN A N 1
ATOM 515 C CA . ASN A 1 68 ? 4.155 8.417 -28.202 1.00 69.25 68 ASN A CA 1
ATOM 516 C C . ASN A 1 68 ? 3.098 7.565 -27.459 1.00 69.25 68 ASN A C 1
ATOM 518 O O . ASN A 1 68 ? 3.385 6.410 -27.121 1.00 69.25 68 ASN A O 1
ATOM 522 N N . PRO A 1 69 ? 1.851 8.058 -27.280 1.00 66.25 69 PRO A N 1
ATOM 523 C CA . PRO A 1 69 ? 0.777 7.335 -26.580 1.00 66.25 69 PRO A CA 1
ATOM 524 C C . PRO A 1 69 ? 0.406 5.983 -27.213 1.00 66.25 69 PRO A C 1
ATOM 526 O O . PRO A 1 69 ? 0.085 5.027 -26.509 1.00 66.25 69 PRO A O 1
ATOM 529 N N . GLU A 1 70 ? 0.483 5.874 -28.544 1.00 70.25 70 GLU A N 1
ATOM 530 C CA . GLU A 1 70 ? 0.208 4.625 -29.272 1.00 70.25 70 GLU A CA 1
ATOM 531 C C . GLU A 1 70 ? 1.298 3.565 -29.067 1.00 70.25 70 GLU A C 1
ATOM 533 O O . GLU A 1 70 ? 1.004 2.372 -28.992 1.00 70.25 70 GLU A O 1
ATOM 538 N N . HIS A 1 71 ? 2.556 3.996 -28.937 1.00 71.25 71 HIS A N 1
ATOM 539 C CA . HIS A 1 71 ? 3.676 3.110 -28.620 1.00 71.25 71 HIS A CA 1
ATOM 540 C C . HIS A 1 71 ? 3.545 2.589 -27.181 1.00 71.25 71 HIS A C 1
ATOM 542 O O . HIS A 1 71 ? 3.679 1.393 -26.933 1.00 71.25 71 HIS A O 1
ATOM 548 N N . CYS A 1 72 ? 3.181 3.474 -26.250 1.00 69.56 72 CYS A N 1
ATOM 549 C CA . CYS A 1 72 ? 2.982 3.149 -24.836 1.00 69.56 72 CYS A CA 1
ATOM 550 C C . CYS A 1 72 ? 1.870 2.093 -24.635 1.00 69.56 72 CYS A C 1
ATOM 552 O O . CYS A 1 72 ? 2.035 1.131 -23.881 1.00 69.56 72 CYS A O 1
ATOM 554 N N . MET A 1 73 ? 0.779 2.185 -25.409 1.00 70.69 73 MET A N 1
ATOM 555 C CA . MET A 1 73 ? -0.284 1.170 -25.413 1.00 70.69 73 MET A CA 1
ATOM 556 C C . MET A 1 73 ? 0.179 -0.207 -25.892 1.00 70.69 73 MET A C 1
ATOM 558 O O . MET A 1 73 ? -0.267 -1.210 -25.341 1.00 70.69 73 MET A O 1
ATOM 562 N N . LYS A 1 74 ? 1.062 -0.277 -26.895 1.00 69.62 74 LYS A N 1
ATOM 563 C CA . LYS A 1 74 ? 1.564 -1.559 -27.418 1.00 69.62 74 LYS A CA 1
ATOM 564 C C . LYS A 1 74 ? 2.515 -2.262 -26.452 1.00 69.62 74 LYS A C 1
ATOM 566 O O . LYS A 1 74 ? 2.522 -3.487 -26.413 1.00 69.62 74 LYS A O 1
ATOM 571 N N . VAL A 1 75 ? 3.307 -1.501 -25.697 1.00 67.94 75 VAL A N 1
ATOM 572 C CA . VAL A 1 75 ? 4.372 -2.050 -24.844 1.00 67.94 75 VAL A CA 1
ATOM 573 C C . VAL A 1 75 ? 3.890 -2.338 -23.422 1.00 67.94 75 VAL A C 1
ATOM 575 O O . VAL A 1 75 ? 4.186 -3.402 -22.883 1.00 67.94 75 VAL A O 1
ATOM 578 N N . CYS A 1 76 ? 3.126 -1.427 -22.809 1.00 68.25 76 CYS A N 1
ATOM 579 C CA . CYS A 1 76 ? 2.724 -1.555 -21.403 1.00 68.25 76 CYS A CA 1
ATOM 580 C C . CYS A 1 76 ? 1.219 -1.417 -21.144 1.00 68.25 76 CYS A C 1
ATOM 582 O O . CYS A 1 76 ? 0.808 -1.410 -19.984 1.00 68.25 76 CYS A O 1
ATOM 584 N N . GLY A 1 77 ? 0.389 -1.317 -22.190 1.00 68.31 77 GLY A N 1
ATOM 585 C CA . GLY A 1 77 ? -1.071 -1.231 -22.044 1.00 68.31 77 GLY A CA 1
ATOM 586 C C . GLY A 1 77 ? -1.552 0.048 -21.351 1.00 68.31 77 GLY A C 1
ATOM 587 O O . GLY A 1 77 ? -2.656 0.086 -20.819 1.00 68.31 77 GLY A O 1
ATOM 588 N N . SER A 1 78 ? -0.715 1.086 -21.333 1.00 66.81 78 SER A N 1
ATOM 589 C CA . SER A 1 78 ? -0.938 2.339 -20.618 1.00 66.81 78 SER A CA 1
ATOM 590 C C . SER A 1 78 ? -0.620 3.508 -21.549 1.00 66.81 78 SER A C 1
ATOM 592 O O . SER A 1 78 ? 0.436 3.526 -22.173 1.00 66.81 78 SER A O 1
ATOM 594 N N . ARG A 1 79 ? -1.528 4.488 -21.673 1.00 59.91 79 ARG A N 1
ATOM 595 C CA . ARG A 1 79 ? -1.317 5.680 -22.524 1.00 59.91 79 ARG A CA 1
ATOM 596 C C . ARG A 1 79 ? -0.435 6.745 -21.870 1.00 59.91 79 ARG A C 1
ATOM 598 O O . ARG A 1 79 ? 0.158 7.531 -22.602 1.00 59.91 79 ARG A O 1
ATOM 605 N N . ALA A 1 80 ? -0.362 6.792 -20.536 1.00 60.84 80 ALA A N 1
ATOM 606 C CA . ALA A 1 80 ? 0.310 7.878 -19.816 1.00 60.84 80 ALA A CA 1
ATOM 607 C C . ALA A 1 80 ? 1.746 7.536 -19.377 1.00 60.84 80 ALA A C 1
ATOM 609 O O . ALA A 1 80 ? 2.533 8.441 -19.110 1.00 60.84 80 ALA A O 1
ATOM 610 N N . GLY A 1 81 ? 2.134 6.256 -19.338 1.00 65.75 81 GLY A N 1
ATOM 611 C CA . GLY A 1 81 ? 3.533 5.869 -19.121 1.00 65.75 81 GLY A CA 1
ATOM 612 C C . GLY A 1 81 ? 3.738 4.441 -18.616 1.00 65.75 81 GLY A C 1
ATOM 613 O O . GLY A 1 81 ? 2.852 3.852 -17.996 1.00 65.75 81 GLY A O 1
ATOM 614 N N . CYS A 1 82 ? 4.950 3.917 -18.820 1.00 72.62 82 CYS A N 1
ATOM 615 C CA . CYS A 1 82 ? 5.350 2.559 -18.433 1.00 72.62 82 CYS A CA 1
ATOM 616 C C . CYS A 1 82 ? 6.154 2.488 -17.113 1.00 72.62 82 CYS A C 1
ATOM 618 O O . CYS A 1 82 ? 6.868 1.520 -16.859 1.00 72.62 82 CYS A O 1
ATOM 620 N N . SER A 1 83 ? 6.058 3.489 -16.231 1.00 73.81 83 SER A N 1
ATOM 621 C CA . SER A 1 83 ? 6.896 3.559 -15.019 1.00 73.81 83 SER A CA 1
ATOM 622 C C . SER A 1 83 ? 6.680 2.392 -14.041 1.00 73.81 83 SER A C 1
ATOM 624 O O . SER A 1 83 ? 7.632 1.940 -13.409 1.00 73.81 83 SER A O 1
ATOM 626 N N . ASN A 1 84 ? 5.457 1.858 -13.937 1.00 76.25 84 ASN A N 1
ATOM 627 C CA . ASN A 1 84 ? 5.137 0.785 -12.981 1.00 76.25 84 ASN A CA 1
ATOM 628 C C . ASN A 1 84 ? 5.784 -0.560 -13.347 1.00 76.25 84 ASN A C 1
ATOM 630 O O . ASN A 1 84 ? 6.029 -1.386 -12.469 1.00 76.25 84 ASN A O 1
ATOM 634 N N . ILE A 1 85 ? 6.078 -0.790 -14.633 1.00 78.25 85 ILE A N 1
ATOM 635 C CA . ILE A 1 85 ? 6.685 -2.047 -15.095 1.00 78.25 85 ILE A CA 1
ATOM 636 C C . ILE A 1 85 ? 8.213 -2.048 -14.972 1.00 78.25 85 ILE A C 1
ATOM 638 O O . ILE A 1 85 ? 8.830 -3.100 -15.128 1.00 78.25 85 ILE A O 1
ATOM 642 N N . ALA A 1 86 ? 8.831 -0.912 -14.632 1.00 81.88 86 ALA A N 1
ATOM 643 C CA . ALA A 1 86 ? 10.284 -0.757 -14.621 1.00 81.88 86 ALA A CA 1
ATOM 644 C C . ALA A 1 86 ? 10.995 -1.732 -13.665 1.00 81.88 86 ALA A C 1
ATOM 646 O O . ALA A 1 86 ? 12.000 -2.340 -14.040 1.00 81.88 86 ALA A O 1
ATOM 647 N N . TYR A 1 87 ? 10.472 -1.914 -12.448 1.00 83.19 87 TYR A N 1
ATOM 648 C CA . TYR A 1 87 ? 11.066 -2.818 -11.457 1.00 83.19 87 TYR A CA 1
ATOM 649 C C . TYR A 1 87 ? 10.844 -4.305 -11.801 1.00 83.19 87 TYR A C 1
ATOM 651 O O . TYR A 1 87 ? 11.830 -5.043 -11.877 1.00 83.19 87 TYR A O 1
ATOM 659 N N . PRO A 1 88 ? 9.612 -4.765 -12.119 1.00 83.62 88 PRO A N 1
ATOM 660 C CA . PRO A 1 88 ? 9.395 -6.131 -12.602 1.00 83.62 88 PRO A CA 1
ATOM 661 C C . PRO A 1 88 ? 10.229 -6.482 -13.840 1.00 83.62 88 PRO A C 1
ATOM 663 O O . PRO A 1 88 ? 10.749 -7.595 -13.942 1.00 83.62 88 PRO A O 1
ATOM 666 N N . ARG A 1 89 ? 10.397 -5.537 -14.777 1.00 83.56 89 ARG A N 1
ATOM 667 C CA . ARG A 1 89 ? 11.171 -5.761 -16.005 1.00 83.56 89 ARG A CA 1
ATOM 668 C C . ARG A 1 89 ? 12.650 -5.988 -15.717 1.00 83.56 89 ARG A C 1
ATOM 670 O O . ARG A 1 89 ? 13.254 -6.874 -16.320 1.00 83.56 89 ARG A O 1
ATOM 677 N N . LEU A 1 90 ? 13.203 -5.255 -14.753 1.00 85.19 90 LEU A N 1
ATOM 678 C CA . LEU A 1 90 ? 14.577 -5.435 -14.298 1.00 85.19 90 LEU A CA 1
ATOM 679 C C . LEU A 1 90 ? 14.775 -6.816 -13.657 1.00 85.19 90 LEU A C 1
ATOM 681 O O . LEU A 1 90 ? 15.696 -7.544 -14.026 1.00 85.19 90 LEU A O 1
ATOM 685 N N . VAL A 1 91 ? 13.861 -7.212 -12.766 1.00 85.56 91 VAL A N 1
ATOM 686 C CA . VAL A 1 91 ? 13.891 -8.533 -12.119 1.00 85.56 91 VAL A CA 1
ATOM 687 C C . VAL A 1 91 ? 13.831 -9.652 -13.159 1.00 85.56 91 VAL A C 1
ATOM 689 O O . VAL A 1 91 ? 14.582 -10.618 -13.078 1.00 85.56 91 VAL A O 1
ATOM 692 N N . MET A 1 92 ? 12.969 -9.533 -14.166 1.00 84.31 92 MET A N 1
ATOM 693 C CA . MET A 1 92 ? 12.784 -10.610 -15.138 1.00 84.31 92 MET A CA 1
ATOM 694 C C . MET A 1 92 ? 13.943 -10.806 -16.118 1.00 84.31 92 MET A C 1
ATOM 696 O O . MET A 1 92 ? 14.090 -11.920 -16.624 1.00 84.31 92 MET A O 1
ATOM 700 N N . ASN A 1 93 ? 14.747 -9.771 -16.365 1.00 85.50 93 ASN A N 1
ATOM 701 C CA . ASN A 1 93 ? 15.861 -9.827 -17.313 1.00 85.50 93 ASN A CA 1
ATOM 702 C C . ASN A 1 93 ? 17.236 -10.005 -16.650 1.00 85.50 93 ASN A C 1
ATOM 704 O O . ASN A 1 93 ? 18.117 -10.590 -17.271 1.00 85.50 93 ASN A O 1
ATOM 708 N N . LEU A 1 94 ? 17.436 -9.524 -15.416 1.00 86.12 94 LEU A N 1
ATOM 709 C CA . LEU A 1 94 ? 18.739 -9.601 -14.736 1.00 86.12 94 LEU A CA 1
ATOM 710 C C . LEU A 1 94 ? 18.854 -10.762 -13.742 1.00 86.12 94 LEU A C 1
ATOM 712 O O . LEU A 1 94 ? 19.963 -11.201 -13.444 1.00 86.12 94 LEU A O 1
ATOM 716 N N . VAL A 1 95 ? 17.738 -11.251 -13.194 1.00 88.31 95 VAL A N 1
ATOM 717 C CA . VAL A 1 95 ? 17.767 -12.276 -12.142 1.00 88.31 95 VAL A CA 1
ATOM 718 C C . VAL A 1 95 ? 17.780 -13.678 -12.766 1.00 88.31 95 VAL A C 1
ATOM 720 O O . VAL A 1 95 ? 16.963 -13.957 -13.649 1.00 88.31 95 VAL A O 1
ATOM 723 N N . PRO A 1 96 ? 18.658 -14.589 -12.301 1.00 90.88 96 PRO A N 1
ATOM 724 C CA . PRO A 1 96 ? 18.754 -15.937 -12.846 1.00 90.88 96 PRO A CA 1
ATOM 725 C C . PRO A 1 96 ? 17.474 -16.753 -12.630 1.00 90.88 96 PRO A C 1
ATOM 727 O O . PRO A 1 96 ? 16.651 -16.486 -11.743 1.00 90.88 96 PRO A O 1
ATOM 730 N N . VAL A 1 97 ? 17.330 -17.796 -13.448 1.00 88.62 97 VAL A N 1
ATOM 731 C CA . VAL A 1 97 ? 16.251 -18.782 -13.328 1.00 88.62 97 VAL A CA 1
ATOM 732 C C . VAL A 1 97 ? 16.233 -19.390 -11.919 1.00 88.62 97 VAL A C 1
ATOM 734 O O . VAL A 1 97 ? 17.270 -19.577 -11.290 1.00 88.62 97 VAL A O 1
ATOM 737 N N . GLY A 1 98 ? 15.038 -19.627 -11.377 1.00 86.88 98 GLY A N 1
ATOM 738 C CA . GLY A 1 98 ? 14.84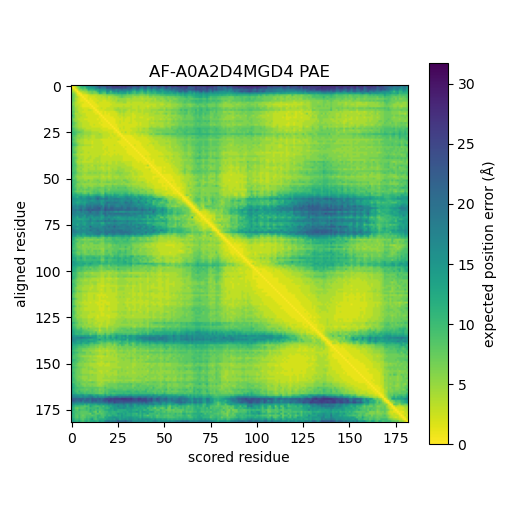0 -19.958 -9.961 1.00 86.88 98 GLY A CA 1
ATOM 739 C C . GLY A 1 98 ? 14.642 -18.713 -9.092 1.00 86.88 98 GLY A C 1
ATOM 740 O O . GLY A 1 98 ? 13.545 -18.503 -8.571 1.00 86.88 98 GLY A O 1
ATOM 741 N N . LEU A 1 99 ? 15.642 -17.828 -9.005 1.00 88.75 99 LEU A N 1
ATOM 742 C CA . LEU A 1 99 ? 15.546 -16.613 -8.180 1.00 88.75 99 LEU A CA 1
ATOM 743 C C . LEU A 1 99 ? 14.513 -15.615 -8.735 1.00 88.75 99 LEU A C 1
ATOM 745 O O . LEU A 1 99 ? 13.825 -14.945 -7.967 1.00 88.75 99 LEU A O 1
ATOM 749 N N . ARG A 1 100 ? 14.313 -15.585 -10.060 1.00 87.88 100 ARG A N 1
ATOM 750 C CA . ARG A 1 100 ? 13.234 -14.814 -10.706 1.00 87.88 100 ARG A CA 1
ATOM 751 C C . ARG A 1 100 ? 11.844 -15.222 -10.203 1.00 87.88 100 ARG A C 1
ATOM 753 O O . ARG A 1 100 ? 11.005 -14.359 -9.959 1.00 87.88 100 ARG A O 1
ATOM 760 N N . GLY A 1 101 ? 11.607 -16.526 -10.037 1.00 88.19 101 GLY A N 1
ATOM 761 C CA . GLY A 1 101 ? 10.347 -17.051 -9.506 1.00 88.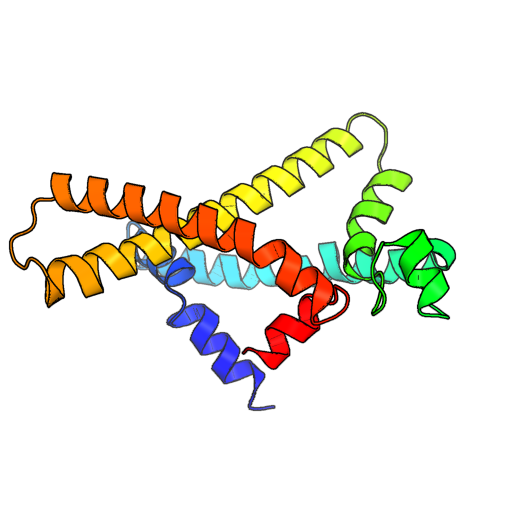19 101 GLY A CA 1
ATOM 762 C C . GLY A 1 101 ? 10.158 -16.692 -8.034 1.00 88.19 101 GLY A C 1
ATOM 763 O O . GLY A 1 101 ? 9.079 -16.251 -7.647 1.00 88.19 101 GLY A O 1
ATOM 764 N N . LEU A 1 102 ? 11.232 -16.790 -7.241 1.00 91.94 102 LEU A N 1
ATOM 765 C CA . LEU A 1 102 ? 11.218 -16.381 -5.836 1.00 91.94 102 LEU A CA 1
ATOM 766 C C . LEU A 1 102 ? 10.872 -14.894 -5.685 1.00 91.94 102 LEU A C 1
ATOM 768 O O . LEU A 1 102 ? 10.003 -14.550 -4.892 1.00 91.94 102 LEU A O 1
ATOM 772 N N . MET A 1 103 ? 11.494 -14.021 -6.480 1.00 90.06 103 MET A N 1
ATOM 773 C CA . MET A 1 103 ? 11.214 -12.582 -6.447 1.00 90.06 103 MET A CA 1
ATOM 774 C C . MET A 1 103 ? 9.755 -12.269 -6.798 1.00 90.06 103 MET A C 1
ATOM 776 O O . MET A 1 103 ? 9.114 -11.493 -6.095 1.00 90.06 103 MET A O 1
ATOM 780 N N . MET A 1 104 ? 9.197 -12.912 -7.829 1.00 88.31 104 MET A N 1
ATOM 781 C CA . MET A 1 104 ? 7.782 -12.740 -8.181 1.00 88.31 104 MET A CA 1
ATOM 782 C C . MET A 1 104 ? 6.843 -13.209 -7.064 1.00 88.31 104 MET A C 1
ATOM 784 O O . MET A 1 104 ? 5.866 -12.527 -6.756 1.00 88.31 104 MET A O 1
ATOM 788 N N . ALA A 1 105 ? 7.154 -14.336 -6.421 1.00 92.06 105 ALA A N 1
ATOM 789 C CA . ALA A 1 105 ? 6.379 -14.828 -5.286 1.00 92.06 105 ALA A CA 1
ATOM 790 C C . ALA A 1 105 ? 6.430 -13.853 -4.098 1.00 92.06 105 ALA A C 1
ATOM 792 O O . ALA A 1 105 ? 5.390 -13.550 -3.518 1.00 92.06 105 ALA A O 1
ATOM 793 N N . VAL A 1 106 ? 7.611 -13.308 -3.777 1.00 92.25 106 VAL A N 1
ATOM 794 C CA . VAL A 1 106 ? 7.782 -12.302 -2.713 1.00 92.25 106 VAL A CA 1
ATOM 795 C C . VAL A 1 106 ? 6.981 -11.037 -3.013 1.00 92.25 106 VAL A C 1
ATOM 797 O O . VAL A 1 106 ? 6.343 -10.501 -2.112 1.00 92.25 106 VAL A O 1
ATOM 800 N N . MET A 1 107 ? 6.960 -10.579 -4.266 1.00 90.50 107 MET A N 1
ATOM 801 C CA . MET A 1 107 ? 6.170 -9.409 -4.660 1.00 90.50 107 MET A CA 1
ATOM 802 C C . MET A 1 107 ? 4.670 -9.633 -4.450 1.00 90.50 107 MET A C 1
ATOM 804 O O . MET A 1 107 ? 4.004 -8.781 -3.868 1.00 90.50 107 MET A O 1
ATOM 808 N N . ILE A 1 108 ? 4.141 -10.786 -4.869 1.00 91.75 108 ILE A N 1
ATOM 809 C CA . ILE A 1 108 ? 2.725 -11.121 -4.659 1.00 91.75 108 ILE A CA 1
ATOM 810 C C . ILE A 1 108 ? 2.424 -11.262 -3.163 1.00 91.75 108 ILE A C 1
ATOM 812 O O . ILE A 1 108 ? 1.421 -10.735 -2.691 1.00 91.75 108 ILE A O 1
ATOM 816 N N . ALA A 1 109 ? 3.299 -11.923 -2.401 1.00 94.12 109 ALA A N 1
ATOM 817 C CA . ALA A 1 109 ? 3.134 -12.084 -0.958 1.00 94.12 109 ALA A CA 1
ATOM 818 C C . ALA A 1 109 ? 3.138 -10.736 -0.216 1.00 94.12 109 ALA A C 1
ATOM 820 O O . ALA A 1 109 ? 2.316 -10.527 0.675 1.00 94.12 109 ALA A O 1
ATOM 821 N N . ALA A 1 110 ? 4.018 -9.808 -0.606 1.00 92.12 110 ALA A N 1
ATOM 822 C CA . ALA A 1 110 ? 4.053 -8.456 -0.056 1.00 92.12 110 ALA A CA 1
ATOM 823 C C . ALA A 1 110 ? 2.745 -7.702 -0.343 1.00 92.12 110 ALA A C 1
ATOM 825 O O . ALA A 1 110 ? 2.150 -7.145 0.576 1.00 92.12 110 ALA A O 1
ATOM 826 N N . LEU A 1 111 ? 2.248 -7.772 -1.584 1.00 91.75 111 LEU A N 1
ATOM 827 C CA . LEU A 1 111 ? 0.965 -7.170 -1.962 1.00 91.75 111 LEU A CA 1
ATOM 828 C C . LEU A 1 111 ? -0.202 -7.740 -1.144 1.00 91.75 111 LEU A C 1
ATOM 830 O O . LEU A 1 111 ? -1.033 -6.976 -0.662 1.00 91.75 111 LEU A O 1
ATOM 834 N N . MET A 1 112 ? -0.253 -9.061 -0.945 1.00 93.62 112 MET A N 1
ATOM 835 C CA . MET A 1 112 ? -1.297 -9.690 -0.125 1.00 93.62 112 MET A CA 1
ATOM 836 C C . MET A 1 112 ? -1.228 -9.222 1.332 1.00 93.62 112 MET A C 1
ATOM 838 O O . MET A 1 112 ? -2.248 -8.845 1.897 1.00 93.62 112 MET A O 1
ATOM 842 N N . SER A 1 113 ? -0.025 -9.137 1.911 1.00 93.75 113 SER A N 1
ATOM 843 C CA . SER A 1 113 ? 0.168 -8.641 3.281 1.00 93.75 113 SER A CA 1
ATOM 844 C C . SER A 1 113 ? -0.291 -7.187 3.468 1.00 93.75 113 SER A C 1
ATOM 846 O O . SER A 1 113 ? -0.787 -6.823 4.544 1.00 93.75 113 SER A O 1
ATOM 848 N N . ASP A 1 114 ? -0.095 -6.340 2.458 1.00 92.38 114 ASP A N 1
ATOM 849 C CA . ASP A 1 114 ? -0.536 -4.945 2.497 1.00 92.38 114 ASP A CA 1
ATOM 850 C C . ASP A 1 114 ? -2.062 -4.845 2.359 1.00 92.38 114 ASP A C 1
ATOM 852 O O . ASP A 1 114 ? -2.703 -4.149 3.152 1.00 92.38 114 ASP A O 1
ATOM 856 N N . LEU A 1 115 ? -2.659 -5.600 1.430 1.00 92.19 115 LEU A N 1
ATOM 857 C CA . LEU A 1 115 ? -4.115 -5.674 1.264 1.00 92.19 115 LEU A CA 1
ATOM 858 C C . LEU A 1 115 ? -4.810 -6.190 2.529 1.00 92.19 115 LEU A C 1
ATOM 860 O O . LEU A 1 115 ? -5.779 -5.578 2.983 1.00 92.19 115 LEU A O 1
ATOM 864 N N . ASP A 1 116 ? -4.286 -7.252 3.142 1.00 92.12 116 ASP A N 1
ATOM 865 C CA . ASP A 1 116 ? -4.804 -7.802 4.398 1.00 92.12 116 ASP A CA 1
ATOM 866 C C . ASP A 1 116 ? -4.801 -6.745 5.512 1.00 92.12 116 ASP A C 1
ATOM 868 O O . ASP A 1 116 ? -5.782 -6.593 6.247 1.00 92.12 116 ASP A O 1
ATOM 872 N N . SER A 1 117 ? -3.720 -5.962 5.610 1.00 92.50 117 SER A N 1
ATOM 873 C CA . SER A 1 117 ? -3.596 -4.885 6.599 1.00 92.50 117 SER A CA 1
ATOM 874 C C . SER A 1 117 ? -4.633 -3.775 6.371 1.00 92.50 117 SER A C 1
ATOM 876 O O . SER A 1 117 ? -5.273 -3.329 7.328 1.00 92.50 117 SER A O 1
ATOM 878 N N . ILE A 1 118 ? -4.829 -3.350 5.117 1.00 92.31 118 ILE A N 1
ATOM 879 C CA . ILE A 1 118 ? -5.784 -2.293 4.744 1.00 92.31 118 ILE A CA 1
ATOM 880 C C . ILE A 1 118 ? -7.223 -2.747 5.006 1.00 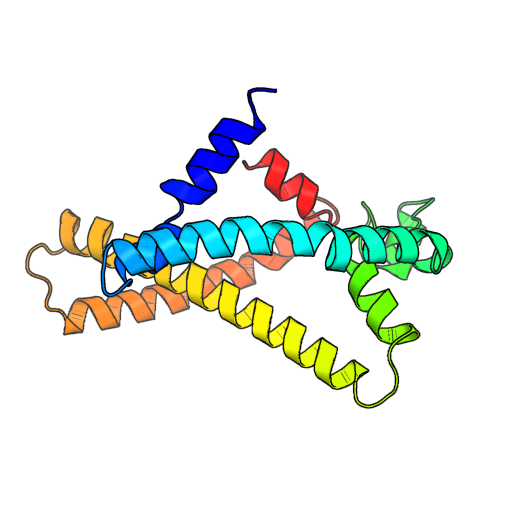92.31 118 ILE A C 1
ATOM 882 O O . ILE A 1 118 ? -7.980 -2.040 5.677 1.00 92.31 118 ILE A O 1
ATOM 886 N N . PHE A 1 119 ? -7.607 -3.937 4.534 1.00 93.75 119 PHE A N 1
ATOM 887 C CA . PHE A 1 119 ? -8.966 -4.445 4.720 1.00 93.75 119 PHE A CA 1
ATOM 888 C C . PHE A 1 119 ? -9.293 -4.700 6.193 1.00 93.75 119 PHE A C 1
ATOM 890 O O . PHE A 1 119 ? -10.393 -4.373 6.645 1.00 93.75 119 PHE A O 1
ATOM 897 N N . ASN A 1 120 ? -8.341 -5.219 6.972 1.00 92.19 120 ASN A N 1
ATOM 89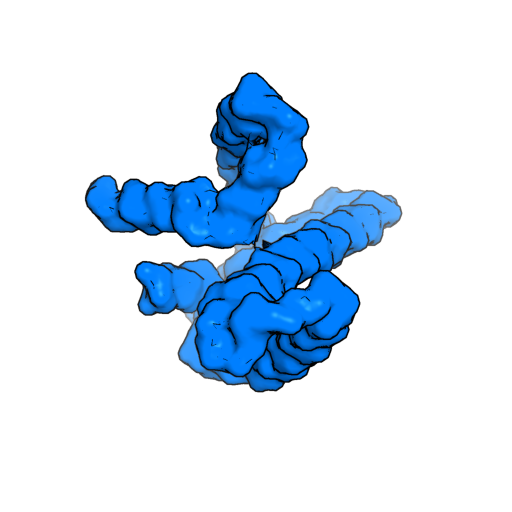8 C CA . ASN A 1 120 ? -8.534 -5.418 8.407 1.00 92.19 120 ASN A CA 1
ATOM 899 C C . ASN A 1 120 ? -8.704 -4.088 9.160 1.00 92.19 120 ASN A C 1
ATOM 901 O O . ASN A 1 120 ? -9.573 -3.963 10.030 1.00 92.19 120 ASN A O 1
ATOM 905 N N . SER A 1 121 ? -7.908 -3.082 8.801 1.00 93.06 121 SER A N 1
ATOM 906 C CA . SER A 1 121 ? -8.008 -1.735 9.359 1.00 93.06 121 SER A CA 1
ATOM 907 C C . SER A 1 121 ? -9.376 -1.102 9.063 1.00 93.06 121 SER A C 1
ATOM 909 O O . SER A 1 121 ? -10.089 -0.711 9.992 1.00 93.06 121 SER A O 1
ATOM 911 N N . ALA A 1 122 ? -9.811 -1.123 7.798 1.00 92.56 122 ALA A N 1
ATOM 912 C CA . ALA A 1 122 ? -11.111 -0.596 7.377 1.00 92.56 122 ALA A CA 1
ATOM 913 C C . ALA A 1 122 ? -12.292 -1.335 8.032 1.00 92.56 122 ALA A C 1
ATOM 915 O O . ALA A 1 122 ? -13.244 -0.710 8.501 1.00 92.56 122 ALA A O 1
ATOM 916 N N . SER A 1 123 ? -12.206 -2.664 8.143 1.00 93.44 123 SER A N 1
ATOM 917 C CA . SER A 1 123 ? -13.188 -3.478 8.868 1.00 93.44 123 SER A CA 1
ATOM 918 C C . SER A 1 123 ? -13.259 -3.124 10.352 1.00 93.44 123 SER A C 1
ATOM 920 O O . SER A 1 123 ? -14.344 -3.099 10.934 1.00 93.44 123 SER A O 1
ATOM 922 N N . THR A 1 124 ? -12.125 -2.827 10.984 1.00 90.75 124 THR A N 1
ATOM 923 C CA . THR A 1 124 ? -12.092 -2.425 12.397 1.00 90.75 124 THR A CA 1
ATOM 924 C C . THR A 1 124 ? -12.784 -1.079 12.608 1.00 90.75 124 THR A C 1
ATOM 926 O O . THR A 1 124 ? -13.618 -0.968 13.505 1.00 90.75 124 THR A O 1
ATOM 929 N N . ILE A 1 125 ? -12.505 -0.097 11.743 1.00 91.50 125 ILE A N 1
ATOM 930 C CA . ILE A 1 125 ? -13.181 1.212 11.754 1.00 91.50 125 ILE A CA 1
ATOM 931 C C . ILE A 1 125 ? -14.691 1.018 11.576 1.00 91.50 125 ILE A C 1
ATOM 933 O O . ILE A 1 125 ? -15.487 1.486 12.385 1.00 91.50 125 ILE A O 1
ATOM 937 N N . PHE A 1 126 ? -15.117 0.248 10.573 1.00 92.62 126 PHE A N 1
ATOM 938 C CA . PHE A 1 126 ? -16.542 0.021 10.337 1.00 92.62 126 PHE A CA 1
ATOM 939 C C . PHE A 1 126 ? -17.234 -0.688 11.513 1.00 92.62 126 PHE A C 1
ATOM 941 O O . PHE A 1 126 ? -18.325 -0.305 11.935 1.00 92.62 126 PHE A O 1
ATOM 948 N N . THR A 1 127 ? -16.615 -1.723 12.076 1.00 91.88 127 THR A N 1
ATOM 949 C CA . THR A 1 127 ? -17.237 -2.519 13.145 1.00 91.88 127 THR A CA 1
ATOM 950 C C . THR A 1 127 ? -17.283 -1.800 14.493 1.00 91.88 127 THR A C 1
ATOM 952 O O . THR A 1 127 ? -18.295 -1.893 15.194 1.00 91.88 127 THR A O 1
ATOM 955 N N . LEU A 1 128 ? -16.223 -1.085 14.876 1.00 88.50 128 LEU A N 1
ATOM 956 C CA . LEU A 1 128 ? -16.159 -0.380 16.157 1.00 88.50 128 LEU A CA 1
ATOM 957 C C . LEU A 1 128 ? -16.803 1.007 16.083 1.00 88.50 128 LEU A C 1
ATOM 959 O O . LEU A 1 128 ? -17.619 1.331 16.950 1.00 88.50 128 LEU A O 1
ATOM 963 N N . ASP A 1 129 ? -16.501 1.780 15.040 1.00 89.06 129 ASP A N 1
ATOM 964 C CA . ASP A 1 129 ? -16.865 3.200 14.980 1.00 89.06 129 ASP A CA 1
ATOM 965 C C . ASP A 1 129 ? -18.250 3.434 14.375 1.00 89.06 129 ASP A C 1
ATOM 967 O O . ASP A 1 129 ? -18.940 4.379 14.754 1.00 89.06 129 ASP A O 1
ATOM 971 N N . ILE A 1 130 ? -18.704 2.552 13.480 1.00 89.69 130 ILE A N 1
ATOM 972 C CA . ILE A 1 130 ? -20.030 2.663 12.854 1.00 89.69 130 ILE A CA 1
ATOM 973 C C . ILE A 1 130 ? -20.989 1.653 13.481 1.00 89.69 130 ILE A C 1
ATOM 975 O O . ILE A 1 130 ? -21.992 2.031 14.088 1.00 89.69 130 ILE A O 1
ATOM 979 N N . TYR A 1 131 ? -20.689 0.359 13.380 1.00 88.88 131 TYR A N 1
ATOM 980 C CA . TYR A 1 131 ? -21.640 -0.681 13.761 1.00 88.88 131 TYR A CA 1
ATOM 981 C C . TYR A 1 131 ? -21.918 -0.691 15.268 1.00 88.88 131 TYR A C 1
ATOM 983 O O . TYR A 1 131 ? -23.074 -0.604 15.686 1.00 88.88 131 TYR A O 1
ATOM 991 N N . LYS A 1 132 ? -20.875 -0.744 16.102 1.00 87.25 132 LYS A N 1
ATOM 992 C CA . LYS A 1 132 ? -21.046 -0.773 17.559 1.00 87.25 132 LYS A CA 1
ATOM 993 C C . LYS A 1 132 ? -21.551 0.563 18.110 1.00 87.25 132 LYS A C 1
ATOM 995 O O . LYS A 1 132 ? -22.410 0.569 18.983 1.00 87.25 132 LYS A O 1
ATOM 1000 N N . LEU A 1 133 ? -21.047 1.692 17.617 1.00 87.50 133 LEU A N 1
ATOM 1001 C CA . LEU A 1 133 ? -21.392 3.013 18.157 1.00 87.50 133 LEU A CA 1
ATOM 1002 C C . LEU A 1 133 ? -22.763 3.536 17.689 1.00 87.50 133 LEU A C 1
ATOM 1004 O O . LEU A 1 133 ? -23.513 4.062 18.518 1.00 87.50 133 LEU A O 1
ATOM 1008 N N . LEU A 1 134 ? -23.111 3.374 16.406 1.00 85.50 134 LEU A N 1
ATOM 1009 C CA . LEU A 1 134 ? -24.318 3.966 15.808 1.00 85.50 134 LEU A CA 1
ATOM 1010 C C . LEU A 1 134 ? -25.485 2.982 15.673 1.00 85.50 134 LEU A C 1
ATOM 1012 O O . LEU A 1 134 ? -26.631 3.381 15.868 1.00 85.50 134 LEU A O 1
ATOM 1016 N N . ILE A 1 135 ? -25.217 1.712 15.353 1.00 86.38 135 ILE A N 1
ATOM 1017 C CA . ILE A 1 135 ? -26.274 0.733 15.040 1.00 86.38 135 ILE A CA 1
ATOM 1018 C C . ILE A 1 135 ? -26.633 -0.102 16.273 1.00 86.38 135 ILE A C 1
ATOM 1020 O O . ILE A 1 135 ? -27.802 -0.180 16.653 1.00 86.38 135 ILE A O 1
ATOM 1024 N N . ARG A 1 136 ? -25.643 -0.731 16.920 1.00 83.31 136 ARG A N 1
ATOM 1025 C CA . ARG A 1 136 ? -25.875 -1.687 18.014 1.00 83.31 136 ARG A CA 1
ATOM 1026 C C . ARG A 1 136 ? -24.838 -1.568 19.137 1.00 83.31 136 ARG A C 1
ATOM 1028 O O . ARG A 1 136 ? -23.832 -2.272 19.161 1.00 83.31 136 ARG A O 1
ATOM 1035 N N . LYS A 1 137 ? -25.164 -0.749 20.146 1.00 80.94 137 LYS A N 1
ATOM 1036 C CA . LYS A 1 137 ? -24.300 -0.444 21.312 1.00 80.94 137 LYS A CA 1
ATOM 1037 C C . LYS A 1 137 ? -23.888 -1.661 22.148 1.00 80.94 137 LYS A C 1
ATOM 1039 O O . LYS A 1 137 ? -22.762 -1.713 22.632 1.00 80.94 137 LYS A O 1
ATOM 1044 N N . ASN A 1 138 ? -24.763 -2.664 22.255 1.00 82.56 138 ASN A N 1
ATOM 1045 C CA . ASN A 1 138 ? -24.521 -3.911 22.993 1.00 82.56 138 ASN A CA 1
ATOM 1046 C C . ASN A 1 138 ? -24.255 -5.101 22.053 1.00 82.56 138 ASN A C 1
ATOM 1048 O O . ASN A 1 138 ? -24.796 -6.189 22.253 1.00 82.56 138 ASN A O 1
ATOM 1052 N N . ALA A 1 139 ? -23.482 -4.895 20.985 1.00 83.12 139 ALA A N 1
ATOM 1053 C CA . ALA A 1 139 ? -23.086 -5.980 20.092 1.00 83.12 139 ALA A CA 1
ATOM 1054 C C . ALA A 1 139 ? -22.098 -6.943 20.779 1.00 83.12 139 ALA A C 1
ATOM 1056 O O . ALA A 1 139 ? -21.151 -6.520 21.450 1.00 83.12 139 ALA A O 1
ATOM 1057 N N . SER A 1 140 ? -22.311 -8.248 20.595 1.00 89.06 140 SER A N 1
ATOM 1058 C CA . SER A 1 140 ? -21.416 -9.295 21.108 1.00 89.06 140 SER A CA 1
ATOM 1059 C C . SER A 1 140 ? -20.120 -9.367 20.291 1.00 89.06 140 SER A C 1
ATOM 1061 O O . SER A 1 140 ? -20.123 -9.104 19.089 1.00 89.06 140 SER A O 1
ATOM 1063 N N . SER A 1 141 ? -19.015 -9.817 20.896 1.00 87.44 141 SER A N 1
ATOM 1064 C CA . SER A 1 141 ? -17.738 -10.020 20.190 1.00 87.44 141 SER A CA 1
ATOM 1065 C C . SER A 1 141 ? -17.871 -10.956 18.983 1.00 87.44 141 SER A C 1
ATOM 1067 O O . SER A 1 141 ? -17.212 -10.756 17.965 1.00 87.44 141 SER A O 1
ATOM 1069 N N . ARG A 1 142 ? -18.752 -11.966 19.062 1.00 88.88 142 ARG A N 1
ATOM 1070 C CA . ARG A 1 142 ? -18.995 -12.899 17.949 1.00 88.88 142 ARG A CA 1
ATOM 1071 C C . ARG A 1 142 ? -19.720 -12.228 16.784 1.00 88.88 142 ARG A C 1
ATOM 1073 O O . ARG A 1 142 ? -19.394 -12.496 15.634 1.00 88.88 142 ARG A O 1
ATOM 1080 N N . GLU A 1 143 ? -20.672 -11.352 17.088 1.00 89.69 143 GLU A N 1
ATOM 1081 C CA . GLU A 1 143 ? -21.410 -10.574 16.093 1.00 89.69 143 GLU A CA 1
ATOM 1082 C C . GLU A 1 143 ? -20.475 -9.599 15.372 1.00 89.69 143 GLU A C 1
ATOM 1084 O O . GLU A 1 143 ? -20.441 -9.587 14.144 1.00 89.69 143 GLU A O 1
ATOM 1089 N N . LEU A 1 144 ? -19.627 -8.883 16.120 1.00 88.69 144 LEU A N 1
ATOM 1090 C CA . LEU A 1 144 ? -18.626 -7.976 15.550 1.00 88.69 144 LEU A CA 1
ATOM 1091 C C . LEU A 1 144 ? -17.667 -8.683 14.584 1.00 88.69 144 LEU A C 1
ATOM 1093 O O . LEU A 1 144 ? -17.391 -8.163 13.506 1.00 88.69 144 LEU A O 1
ATOM 1097 N N . MET A 1 145 ? -17.196 -9.886 14.933 1.00 89.25 145 MET A N 1
ATOM 1098 C CA . MET A 1 145 ? -16.330 -10.670 14.044 1.00 89.25 145 MET A CA 1
ATOM 1099 C C . MET A 1 145 ? -17.029 -11.072 12.740 1.00 89.25 145 MET A C 1
ATOM 1101 O O . MET A 1 145 ? -16.399 -11.058 11.683 1.00 89.25 145 MET A O 1
ATOM 1105 N N . ILE A 1 146 ? -18.312 -11.444 12.797 1.00 92.69 146 ILE A N 1
ATOM 1106 C CA . ILE A 1 146 ? -19.075 -11.832 11.602 1.00 92.69 146 ILE A CA 1
ATOM 1107 C C . ILE A 1 146 ? -19.295 -10.611 10.708 1.00 92.69 146 ILE A C 1
ATOM 1109 O O . ILE A 1 146 ? -18.999 -10.675 9.517 1.00 92.69 146 ILE A O 1
ATOM 1113 N N . VAL A 1 147 ? -19.745 -9.494 11.287 1.00 92.25 147 VAL A N 1
ATOM 1114 C CA . VAL A 1 147 ? -19.971 -8.240 10.553 1.00 92.25 147 VAL A CA 1
ATOM 1115 C C . VAL A 1 147 ? -18.679 -7.752 9.900 1.00 92.25 147 VAL A C 1
ATOM 1117 O O . VAL A 1 147 ? -18.697 -7.396 8.725 1.00 92.25 147 VAL A O 1
ATOM 1120 N N . GLY A 1 148 ? -17.550 -7.816 10.612 1.00 91.62 148 GLY A N 1
ATOM 1121 C CA . GLY A 1 148 ? -16.246 -7.456 10.055 1.00 91.62 148 GLY A CA 1
ATOM 1122 C C . GLY A 1 148 ? -15.864 -8.306 8.844 1.00 91.62 148 GLY A C 1
ATOM 1123 O O . GLY A 1 148 ? -15.538 -7.770 7.790 1.00 91.62 148 GLY A O 1
ATOM 1124 N N . ARG A 1 149 ? -15.990 -9.637 8.936 1.00 92.94 149 ARG A N 1
ATOM 1125 C CA . ARG A 1 149 ? -15.685 -10.535 7.804 1.00 92.94 149 ARG A CA 1
ATOM 1126 C C . ARG A 1 149 ? -16.583 -10.289 6.591 1.00 92.94 149 ARG A C 1
ATOM 1128 O O . ARG A 1 149 ? -16.095 -10.309 5.464 1.00 92.94 149 ARG A O 1
ATOM 1135 N N . VAL A 1 150 ? -17.875 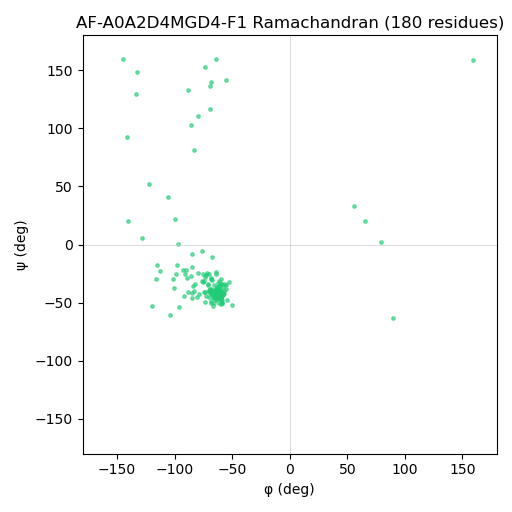-10.045 6.815 1.00 94.25 150 VAL A N 1
ATOM 1136 C CA . VAL A 1 150 ? -18.822 -9.712 5.737 1.00 94.25 150 VAL A CA 1
ATOM 1137 C C . VAL A 1 150 ? -18.453 -8.378 5.088 1.00 94.25 150 VAL A C 1
ATOM 1139 O O . VAL A 1 150 ? -18.465 -8.270 3.864 1.00 94.25 150 VAL A O 1
ATOM 1142 N N . PHE A 1 151 ? -18.065 -7.385 5.888 1.00 93.88 151 PHE A N 1
ATOM 1143 C CA . PHE A 1 151 ? -17.642 -6.084 5.380 1.00 93.88 151 PHE A CA 1
ATOM 1144 C C . PHE A 1 151 ? -16.352 -6.167 4.554 1.00 93.88 151 PHE A C 1
ATOM 1146 O O . PHE A 1 151 ? -16.282 -5.562 3.488 1.00 93.88 151 PHE A O 1
ATOM 1153 N N . VAL A 1 152 ? -15.368 -6.972 4.975 1.00 93.75 152 VAL A N 1
ATOM 1154 C CA . VAL A 1 152 ? -14.163 -7.233 4.166 1.00 93.75 152 VAL A CA 1
ATOM 1155 C C . VAL A 1 152 ? -14.536 -7.840 2.815 1.00 93.75 152 VAL A C 1
ATOM 1157 O O . VAL A 1 152 ? -14.081 -7.351 1.785 1.00 93.75 152 VAL A O 1
ATOM 1160 N N . ALA A 1 153 ? -15.397 -8.863 2.794 1.00 94.31 153 ALA A N 1
ATOM 1161 C CA . ALA A 1 153 ? -15.834 -9.480 1.541 1.00 94.31 153 ALA A CA 1
ATOM 1162 C C . ALA A 1 153 ? -16.528 -8.465 0.614 1.00 94.31 153 ALA A C 1
ATOM 1164 O O . ALA A 1 153 ? -16.251 -8.422 -0.583 1.00 94.31 153 ALA A O 1
ATOM 1165 N N . PHE A 1 154 ? -17.380 -7.606 1.177 1.00 94.25 154 PHE A N 1
ATOM 1166 C CA . PHE A 1 154 ? -18.023 -6.516 0.447 1.00 94.25 154 PHE A CA 1
ATOM 1167 C C . PHE A 1 154 ? -17.011 -5.509 -0.123 1.00 94.25 154 PHE A C 1
ATOM 1169 O O . PHE A 1 154 ? -17.087 -5.167 -1.304 1.00 94.25 154 PHE A O 1
ATOM 1176 N N . MET A 1 155 ? -16.028 -5.080 0.675 1.00 92.75 155 MET A N 1
ATOM 1177 C CA . MET A 1 155 ? -14.966 -4.182 0.213 1.00 92.75 155 MET A CA 1
ATOM 1178 C C . MET A 1 155 ? -14.151 -4.793 -0.925 1.00 92.75 155 MET A C 1
ATOM 1180 O O . MET A 1 155 ? -13.900 -4.105 -1.907 1.00 92.75 155 MET A O 1
ATOM 1184 N N . VAL A 1 156 ? -13.790 -6.077 -0.834 1.00 93.19 156 VAL A N 1
ATOM 1185 C CA . VAL A 1 156 ? -13.042 -6.774 -1.892 1.00 93.19 156 VAL A CA 1
ATOM 1186 C C . VAL A 1 156 ? -13.808 -6.747 -3.217 1.00 93.19 156 VAL A C 1
ATOM 1188 O O . VAL A 1 156 ? -13.220 -6.448 -4.256 1.00 93.19 156 VAL A O 1
ATOM 1191 N N . VAL A 1 157 ? -15.122 -6.995 -3.192 1.00 94.50 157 VAL A N 1
ATOM 1192 C CA . VAL A 1 157 ? -15.965 -6.937 -4.400 1.00 94.50 157 VAL A CA 1
ATOM 1193 C C . VAL A 1 157 ? -15.962 -5.534 -5.009 1.00 94.50 157 VAL A C 1
ATOM 1195 O O . VAL A 1 157 ? -15.770 -5.396 -6.218 1.00 94.50 157 VAL A O 1
ATOM 1198 N N . ILE A 1 158 ? -16.114 -4.492 -4.187 1.00 93.25 158 ILE A N 1
ATOM 1199 C CA . ILE A 1 158 ? -16.061 -3.101 -4.660 1.00 93.25 158 ILE A CA 1
ATOM 1200 C C . ILE A 1 158 ? -14.680 -2.765 -5.224 1.00 93.25 158 ILE A C 1
ATOM 1202 O O . ILE A 1 158 ? -14.594 -2.175 -6.297 1.00 93.25 158 ILE A O 1
ATOM 1206 N N . SER A 1 159 ? -13.602 -3.162 -4.545 1.00 90.06 159 SER A N 1
ATOM 1207 C CA . SER A 1 159 ? -12.235 -2.917 -5.006 1.00 90.06 159 SER A CA 1
ATOM 1208 C C . SER A 1 159 ? -11.982 -3.541 -6.377 1.00 90.06 159 SER A C 1
ATOM 1210 O O . SER A 1 159 ? -11.433 -2.868 -7.244 1.00 90.06 159 SER A O 1
ATOM 1212 N N . ILE A 1 160 ? -12.433 -4.781 -6.605 1.00 91.44 160 ILE A N 1
ATOM 1213 C CA . ILE A 1 160 ? -12.320 -5.452 -7.911 1.00 91.44 160 ILE A CA 1
ATOM 1214 C C . ILE A 1 160 ? -13.153 -4.722 -8.971 1.00 91.44 160 ILE A C 1
ATOM 1216 O O . ILE A 1 160 ? -12.666 -4.491 -10.078 1.00 91.44 160 ILE A O 1
ATOM 1220 N N . ALA A 1 161 ? -14.377 -4.308 -8.633 1.00 92.00 161 ALA A N 1
ATOM 1221 C CA . ALA A 1 161 ? -15.237 -3.550 -9.542 1.00 92.00 161 ALA A CA 1
ATOM 1222 C C . ALA A 1 161 ? -14.659 -2.168 -9.905 1.00 92.00 161 ALA A C 1
ATOM 1224 O O . ALA A 1 161 ? -14.956 -1.642 -10.976 1.00 92.00 161 ALA A O 1
ATOM 1225 N N . TRP A 1 162 ? -13.812 -1.593 -9.045 1.00 87.44 162 TRP A N 1
ATOM 1226 C CA . TRP A 1 162 ? -13.194 -0.280 -9.251 1.00 87.44 162 TRP A CA 1
ATOM 1227 C C . TRP A 1 162 ? -11.916 -0.315 -10.109 1.00 87.44 162 TRP A C 1
ATOM 1229 O O . TRP A 1 162 ? -11.527 0.707 -10.676 1.00 87.44 162 TRP A O 1
ATOM 1239 N N . VAL A 1 163 ? -11.273 -1.481 -10.259 1.00 85.00 163 VAL A N 1
ATOM 1240 C CA . VAL A 1 163 ? -10.074 -1.665 -11.104 1.00 85.00 163 VAL A CA 1
ATOM 1241 C C . VAL A 1 163 ? -10.236 -1.114 -12.533 1.00 85.00 163 VAL A C 1
ATOM 1243 O O . VAL A 1 163 ? -9.372 -0.335 -12.942 1.00 85.00 163 VAL A O 1
ATOM 1246 N N . PRO A 1 164 ? -11.287 -1.452 -13.312 1.00 82.81 164 PRO A N 1
ATOM 1247 C CA . PRO A 1 164 ? -11.417 -0.963 -14.689 1.00 82.81 164 PRO A CA 1
ATOM 1248 C C . PRO A 1 164 ? -11.521 0.565 -14.775 1.00 82.81 164 PRO A C 1
ATOM 1250 O O . PRO A 1 164 ? -10.937 1.167 -15.673 1.00 82.81 164 PRO A O 1
ATOM 1253 N N . ILE A 1 165 ? -12.181 1.202 -13.803 1.00 82.94 165 ILE A N 1
ATOM 1254 C CA . ILE A 1 165 ? -12.339 2.662 -13.749 1.00 82.94 165 ILE A CA 1
ATOM 1255 C C . ILE A 1 165 ? -10.973 3.344 -13.598 1.00 82.94 165 ILE A C 1
ATOM 1257 O O . ILE A 1 165 ? -10.686 4.323 -14.287 1.00 82.94 165 ILE A O 1
ATOM 1261 N N . ILE A 1 166 ? -10.100 2.807 -12.738 1.00 75.75 166 ILE A N 1
ATOM 1262 C CA . ILE A 1 166 ? -8.741 3.338 -12.541 1.00 75.75 166 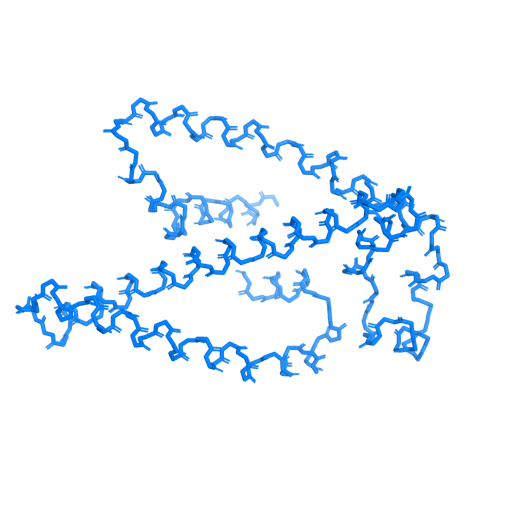ILE A CA 1
ATOM 1263 C C . ILE A 1 166 ? -7.913 3.228 -13.827 1.00 75.75 166 ILE A C 1
ATOM 1265 O O . ILE A 1 166 ? -7.158 4.145 -14.161 1.00 75.75 166 ILE A O 1
ATOM 1269 N N . VAL A 1 167 ? -8.046 2.115 -14.553 1.00 72.69 167 VAL A N 1
ATOM 1270 C CA . VAL A 1 167 ? -7.312 1.894 -15.809 1.00 72.69 167 VAL A CA 1
ATOM 1271 C C . VAL A 1 167 ? -7.718 2.922 -16.871 1.00 72.69 167 VAL A C 1
ATOM 1273 O O . VAL A 1 167 ? -6.858 3.407 -17.608 1.00 72.69 167 VAL A O 1
ATOM 1276 N N . GLU A 1 168 ? -8.995 3.300 -16.917 1.00 70.19 168 GLU A N 1
ATOM 1277 C CA . GLU A 1 168 ? -9.538 4.201 -17.936 1.00 70.19 168 GLU A CA 1
ATOM 1278 C C . GLU A 1 168 ? -9.331 5.697 -17.616 1.00 70.19 168 GLU A C 1
ATOM 1280 O O . GLU A 1 168 ? -9.039 6.478 -18.520 1.00 70.19 168 GLU A O 1
ATOM 1285 N N . MET A 1 169 ? -9.397 6.103 -16.341 1.00 62.41 169 MET A N 1
ATOM 1286 C CA . MET A 1 169 ? -9.409 7.522 -15.937 1.00 62.41 169 MET A CA 1
ATOM 1287 C C . MET A 1 169 ? -8.054 8.250 -16.004 1.00 62.41 169 MET A C 1
ATOM 1289 O O . MET A 1 169 ? -8.034 9.456 -16.237 1.00 62.41 169 MET A O 1
ATOM 1293 N N . GLN A 1 170 ? -6.917 7.580 -15.785 1.00 53.69 170 GLN A N 1
ATOM 1294 C CA . GLN A 1 170 ? -5.615 8.275 -15.673 1.00 53.69 170 GLN A CA 1
ATOM 1295 C C . GLN A 1 170 ? -4.439 7.558 -16.348 1.00 53.69 170 GLN A C 1
ATOM 1297 O O . GLN A 1 170 ? -3.272 7.816 -16.047 1.00 53.69 170 GLN A O 1
ATOM 1302 N N . GLY A 1 171 ? -4.723 6.654 -17.290 1.00 54.94 171 GLY A N 1
ATOM 1303 C CA . GLY A 1 171 ? -3.681 6.033 -18.107 1.00 54.94 171 GLY A CA 1
ATOM 1304 C C . GLY A 1 171 ? -2.595 5.337 -17.281 1.00 54.94 171 GLY A C 1
ATOM 1305 O O . GLY A 1 171 ? -1.439 5.367 -17.674 1.00 54.94 171 GLY A O 1
ATOM 1306 N N . GLY A 1 172 ? -2.940 4.758 -16.126 1.00 57.44 172 GLY A N 1
ATOM 1307 C CA . GLY A 1 172 ? -2.071 3.852 -15.371 1.00 57.44 172 GLY A CA 1
ATOM 1308 C C . GLY A 1 172 ? -0.961 4.479 -14.515 1.00 57.44 172 GLY A C 1
ATOM 1309 O O . GLY A 1 172 ? -0.219 3.727 -13.883 1.00 57.44 172 GLY A O 1
ATOM 1310 N N . GLN A 1 173 ? -0.817 5.805 -14.417 1.00 61.25 173 GLN A N 1
ATOM 1311 C CA . GLN A 1 173 ? 0.198 6.418 -13.540 1.00 61.25 173 GLN A CA 1
ATOM 1312 C C . GLN A 1 173 ? -0.278 6.526 -12.082 1.00 61.25 173 GLN A C 1
ATOM 1314 O O . GLN A 1 173 ? -0.688 7.581 -11.607 1.00 61.25 173 GLN A O 1
ATOM 1319 N N . MET A 1 174 ? -0.163 5.416 -11.349 1.00 63.22 174 MET A N 1
ATOM 1320 C CA . MET A 1 174 ? -0.641 5.274 -9.965 1.00 63.22 174 MET A CA 1
ATOM 1321 C C . MET A 1 174 ? -0.083 6.333 -8.997 1.00 63.22 174 MET A C 1
ATOM 1323 O O . MET A 1 174 ? -0.791 6.776 -8.100 1.00 63.22 174 MET A O 1
ATOM 1327 N N . TYR A 1 175 ? 1.164 6.774 -9.187 1.00 64.81 175 TYR A N 1
ATOM 1328 C CA . TYR A 1 175 ? 1.776 7.798 -8.335 1.00 64.81 175 TYR A CA 1
ATOM 1329 C C . TYR A 1 175 ? 1.082 9.161 -8.447 1.00 64.81 175 TYR A C 1
ATOM 1331 O O . TYR A 1 175 ? 0.851 9.804 -7.428 1.00 64.81 175 TYR A O 1
ATOM 1339 N N . LEU A 1 176 ? 0.720 9.581 -9.664 1.00 65.81 176 LEU A N 1
ATOM 1340 C CA . LEU A 1 176 ? 0.009 10.843 -9.872 1.00 65.81 176 LEU A CA 1
ATOM 1341 C C . LEU A 1 176 ? -1.422 10.751 -9.345 1.00 65.81 176 LEU A C 1
ATOM 1343 O O . LEU A 1 176 ? -1.862 11.663 -8.661 1.00 65.81 176 LEU A O 1
ATOM 1347 N N . TYR A 1 177 ? -2.102 9.618 -9.551 1.00 67.31 177 TYR A N 1
ATOM 1348 C CA . TYR A 1 177 ? -3.434 9.392 -8.980 1.00 67.31 177 TYR A CA 1
ATOM 1349 C C . TYR A 1 177 ? -3.456 9.586 -7.462 1.00 67.31 177 TYR A C 1
ATOM 1351 O O . TYR A 1 177 ? -4.309 10.293 -6.935 1.00 67.31 177 TYR A O 1
ATOM 1359 N N . ILE A 1 178 ? -2.490 8.996 -6.752 1.00 67.19 178 ILE A N 1
ATOM 1360 C CA . ILE A 1 178 ? -2.404 9.132 -5.294 1.00 67.19 178 ILE A CA 1
ATOM 1361 C C . ILE A 1 178 ? -2.160 10.591 -4.889 1.00 67.19 178 ILE A C 1
ATOM 1363 O O . ILE A 1 178 ? -2.703 11.024 -3.883 1.00 67.19 178 ILE A O 1
ATOM 1367 N N . GLN A 1 179 ? -1.373 11.350 -5.655 1.00 65.00 179 GLN A N 1
ATOM 1368 C CA . GLN A 1 179 ? -1.096 12.759 -5.354 1.00 65.00 179 GLN A CA 1
ATOM 1369 C C . GLN A 1 179 ? -2.261 13.702 -5.651 1.00 65.00 179 GLN A C 1
ATOM 1371 O O . GLN A 1 179 ? -2.387 14.708 -4.969 1.00 65.00 179 GLN A O 1
ATOM 1376 N N . GLU A 1 180 ? -3.088 13.400 -6.649 1.00 67.12 180 GLU A N 1
ATOM 1377 C CA . GLU A 1 180 ? -4.287 14.193 -6.958 1.00 67.12 180 GLU A CA 1
ATOM 1378 C C . GLU A 1 180 ? -5.406 13.963 -5.930 1.00 67.12 180 GLU A C 1
ATOM 1380 O O . GLU A 1 180 ? -6.249 14.830 -5.711 1.00 67.12 180 GLU A O 1
ATOM 1385 N N . VAL A 1 181 ? -5.435 12.779 -5.312 1.00 63.69 181 VAL A N 1
ATOM 1386 C CA . VAL A 1 181 ? -6.463 12.394 -4.333 1.00 63.69 181 VAL A CA 1
ATOM 1387 C C . VAL A 1 181 ? -6.071 12.750 -2.888 1.00 63.69 181 VAL A C 1
ATOM 1389 O O . VAL A 1 181 ? -6.966 12.906 -2.057 1.00 63.69 181 VAL A O 1
ATOM 1392 N N . ALA A 1 182 ? -4.772 12.850 -2.577 1.00 54.00 182 ALA A N 1
ATOM 1393 C CA . ALA A 1 182 ? -4.237 13.128 -1.235 1.00 54.00 182 ALA A CA 1
ATOM 1394 C C . ALA A 1 182 ? -4.095 14.627 -0.933 1.00 54.00 182 ALA A C 1
ATOM 1396 O O . ALA A 1 182 ? -4.451 15.022 0.201 1.00 54.00 182 ALA A O 1
#

Radius of gyration: 20.43 Å; Cα contacts (8 Å, |Δi|>4): 118; chains: 1; bounding box: 45×43×55 Å